Protein AF-0000000080482920 (afdb_homodimer)

InterPro domains:
  IPR002716 PIN domain [PF01850] (3-120)
  IPR029060 PIN-like domain superfamily [SSF88723] (2-126)

Structure (mmCIF, N/CA/C/O backbone):
data_AF-0000000080482920-model_v1
#
loop_
_entity.id
_entity.type
_entity.pdbx_description
1 polymer 'PilT protein domain protein'
#
loop_
_atom_site.group_PDB
_atom_site.id
_atom_site.type_symbol
_atom_site.label_atom_id
_atom_site.label_alt_id
_atom_site.label_comp_id
_atom_site.label_asym_id
_atom_site.label_entity_id
_atom_site.label_seq_id
_atom_site.pdbx_PDB_ins_code
_atom_site.Cartn_x
_atom_site.Cartn_y
_atom_site.Cartn_z
_atom_site.occupancy
_atom_site.B_iso_or_equiv
_atom_site.auth_seq_id
_atom_site.auth_comp_id
_atom_site.auth_asym_id
_atom_site.auth_atom_id
_atom_site.pdbx_PDB_model_num
ATOM 1 N N . MET A 1 1 ? 11.844 -17.266 2.039 1 94.38 1 MET A N 1
ATOM 2 C CA . MET A 1 1 ? 10.438 -16.891 2.178 1 94.38 1 MET A CA 1
ATOM 3 C C . MET A 1 1 ? 9.805 -16.641 0.814 1 94.38 1 MET A C 1
ATOM 5 O O . MET A 1 1 ? 10.25 -15.758 0.072 1 94.38 1 MET A O 1
ATOM 9 N N . ASN A 1 2 ? 8.844 -17.516 0.389 1 97.12 2 ASN A N 1
ATOM 10 C CA . ASN A 1 2 ? 8.133 -17.344 -0.874 1 97.12 2 ASN A CA 1
ATOM 11 C C . ASN A 1 2 ? 6.898 -16.469 -0.705 1 97.12 2 ASN A C 1
ATOM 13 O O . ASN A 1 2 ? 5.992 -16.797 0.062 1 97.12 2 ASN A O 1
ATOM 17 N N . CYS A 1 3 ? 6.879 -15.352 -1.431 1 98.44 3 CYS A N 1
ATOM 18 C CA . CYS A 1 3 ? 5.793 -14.383 -1.37 1 98.44 3 CYS A CA 1
ATOM 19 C C . CYS A 1 3 ? 5.004 -14.367 -2.674 1 98.44 3 CYS A C 1
ATOM 21 O O . CYS A 1 3 ? 5.555 -14.055 -3.732 1 98.44 3 CYS A O 1
ATOM 23 N N . LEU A 1 4 ? 3.732 -14.664 -2.539 1 98.69 4 LEU A N 1
ATOM 24 C CA . LEU A 1 4 ? 2.91 -14.766 -3.74 1 98.69 4 LEU A CA 1
ATOM 25 C C . LEU A 1 4 ? 2.432 -13.391 -4.191 1 98.69 4 LEU A C 1
ATOM 27 O O . LEU A 1 4 ? 1.9 -12.617 -3.387 1 98.69 4 LEU A O 1
ATOM 31 N N . ASP A 1 5 ? 2.617 -13.07 -5.469 1 98.75 5 ASP A N 1
ATOM 32 C CA . ASP A 1 5 ? 2.123 -11.859 -6.109 1 98.75 5 ASP A CA 1
ATOM 33 C C . ASP A 1 5 ? 0.645 -11.984 -6.469 1 98.75 5 ASP A C 1
ATOM 35 O O . ASP A 1 5 ? 0.062 -13.07 -6.34 1 98.75 5 ASP A O 1
ATOM 39 N N . THR A 1 6 ? 0.107 -10.891 -6.914 1 98.81 6 THR A N 1
ATOM 40 C CA . THR A 1 6 ? -1.321 -10.82 -7.203 1 98.81 6 THR A CA 1
ATOM 41 C C . THR A 1 6 ? -1.706 -11.844 -8.273 1 98.81 6 THR A C 1
ATOM 43 O O . THR A 1 6 ? -2.705 -12.547 -8.125 1 98.81 6 THR A O 1
ATOM 46 N N . ASN A 1 7 ? -0.912 -11.93 -9.328 1 98.5 7 ASN A N 1
ATOM 47 C CA . ASN A 1 7 ? -1.259 -12.875 -10.383 1 98.5 7 ASN A CA 1
ATOM 48 C C . ASN A 1 7 ? -1.22 -14.312 -9.891 1 98.5 7 ASN A C 1
ATOM 50 O O . ASN A 1 7 ? -2.057 -15.133 -10.281 1 98.5 7 ASN A O 1
ATOM 54 N N . ALA A 1 8 ? -0.293 -14.656 -9.078 1 98.62 8 ALA A N 1
ATOM 55 C CA . ALA A 1 8 ? -0.227 -15.992 -8.508 1 98.62 8 ALA A CA 1
ATOM 56 C C . ALA A 1 8 ? -1.434 -16.266 -7.609 1 98.62 8 ALA A C 1
ATOM 58 O O . ALA A 1 8 ? -1.997 -17.359 -7.637 1 98.62 8 ALA A O 1
ATOM 59 N N . LEU A 1 9 ? -1.823 -15.312 -6.84 1 98.81 9 LEU A N 1
ATOM 60 C CA . LEU A 1 9 ? -2.98 -15.445 -5.961 1 98.81 9 LEU A CA 1
ATOM 61 C C . LEU A 1 9 ? -4.254 -15.68 -6.77 1 98.81 9 LEU A C 1
ATOM 63 O O . LEU A 1 9 ? -5.066 -16.547 -6.426 1 98.81 9 LEU A O 1
ATOM 67 N N . ILE A 1 10 ? -4.438 -14.875 -7.766 1 98.69 10 ILE A N 1
ATOM 68 C CA . ILE A 1 10 ? -5.613 -14.992 -8.617 1 98.69 10 ILE A CA 1
ATOM 69 C C . ILE A 1 10 ? -5.621 -16.359 -9.297 1 98.69 10 ILE A C 1
ATOM 71 O O . ILE A 1 10 ? -6.648 -17.047 -9.32 1 98.69 10 ILE A O 1
ATOM 75 N N . ASP A 1 11 ? -4.434 -16.766 -9.859 1 98.62 11 ASP A N 1
ATOM 76 C CA . ASP A 1 11 ? -4.332 -18.078 -10.492 1 98.62 11 ASP A CA 1
ATOM 77 C C . ASP A 1 11 ? -4.703 -19.188 -9.508 1 98.62 11 ASP A C 1
ATOM 79 O O . ASP A 1 11 ? -5.375 -20.141 -9.883 1 98.62 11 ASP A O 1
ATOM 83 N N . TYR A 1 12 ? -4.273 -19.078 -8.25 1 98.44 12 TYR A N 1
ATOM 84 C CA . TYR A 1 12 ? -4.602 -20.062 -7.234 1 98.44 12 TYR A CA 1
ATOM 85 C C . TYR A 1 12 ? -6.105 -20.141 -7.012 1 98.44 12 TYR A C 1
ATOM 87 O O . TYR A 1 12 ? -6.68 -21.234 -6.996 1 98.44 12 TYR A O 1
ATOM 95 N N . LEU A 1 13 ? -6.758 -19 -6.848 1 98.19 13 LEU A N 1
ATOM 96 C CA . LEU A 1 13 ? -8.195 -18.953 -6.605 1 98.19 13 LEU A CA 1
ATOM 97 C C . LEU A 1 13 ? -8.969 -19.516 -7.789 1 98.19 13 LEU A C 1
ATOM 99 O O . LEU A 1 13 ? -10.047 -20.078 -7.617 1 98.19 13 LEU A O 1
ATOM 103 N N . GLU A 1 14 ? -8.375 -19.344 -8.969 1 97.81 14 GLU A N 1
ATOM 104 C CA . GLU A 1 14 ? -9.039 -19.797 -10.188 1 97.81 14 GLU A CA 1
ATOM 105 C C . GLU A 1 14 ? -8.703 -21.266 -10.484 1 97.81 14 GLU A C 1
ATOM 107 O O . GLU A 1 14 ? -9.195 -21.828 -11.461 1 97.81 14 GLU A O 1
ATOM 112 N N . GLY A 1 15 ? -7.859 -21.844 -9.773 1 97.62 15 GLY A N 1
ATOM 113 C CA . GLY A 1 15 ? -7.555 -23.266 -9.898 1 97.62 15 GLY A CA 1
ATOM 114 C C . GLY A 1 15 ? -6.625 -23.578 -11.062 1 97.62 15 GLY A C 1
ATOM 115 O O . GLY A 1 15 ? -6.742 -24.625 -11.695 1 97.62 15 GLY A O 1
ATOM 116 N N . GLU A 1 16 ? -5.734 -22.672 -11.297 1 97.94 16 GLU A N 1
ATOM 117 C CA . GLU A 1 16 ? -4.801 -22.875 -12.398 1 97.94 16 GLU A CA 1
ATOM 118 C C . GLU A 1 16 ? -3.734 -23.906 -12.039 1 97.94 16 GLU A C 1
ATOM 120 O O . GLU A 1 16 ? -3.223 -23.906 -10.922 1 97.94 16 GLU A O 1
ATOM 125 N N . GLN A 1 17 ? -3.268 -24.719 -12.969 1 97.31 17 GLN A N 1
ATOM 126 C CA . GLN A 1 17 ? -2.404 -25.875 -12.742 1 97.31 17 GLN A CA 1
ATOM 127 C C . GLN A 1 17 ? -0.979 -25.438 -12.414 1 97.31 17 GLN A C 1
ATOM 129 O O . GLN A 1 17 ? -0.33 -26.016 -11.539 1 97.31 17 GLN A O 1
ATOM 134 N N . ALA A 1 18 ? -0.46 -24.5 -13.07 1 96.88 18 ALA A N 1
ATOM 135 C CA . ALA A 1 18 ? 0.934 -24.094 -12.922 1 96.88 18 ALA A CA 1
ATOM 136 C C . ALA A 1 18 ? 1.23 -23.672 -11.484 1 96.88 18 ALA A C 1
ATOM 138 O O . ALA A 1 18 ? 2.266 -24.047 -10.922 1 96.88 18 ALA A O 1
ATOM 139 N N . ILE A 1 19 ? 0.358 -22.844 -10.875 1 97.38 19 ILE A N 1
ATOM 140 C CA . ILE A 1 19 ? 0.572 -22.391 -9.5 1 97.38 19 ILE A CA 1
ATOM 141 C C . ILE A 1 19 ? 0.356 -23.562 -8.539 1 97.38 19 ILE A C 1
ATOM 143 O O . ILE A 1 19 ? 1.037 -23.656 -7.52 1 97.38 19 ILE A O 1
ATOM 147 N N . ALA A 1 20 ? -0.596 -24.438 -8.805 1 95.81 20 ALA A N 1
ATOM 148 C CA . ALA A 1 20 ? -0.819 -25.609 -7.969 1 95.81 20 ALA A CA 1
ATOM 149 C C . ALA A 1 20 ? 0.431 -26.484 -7.91 1 95.81 20 ALA A C 1
ATOM 151 O O . ALA A 1 20 ? 0.83 -26.938 -6.832 1 95.81 20 ALA A O 1
ATOM 152 N N . GLU A 1 21 ? 1.001 -26.719 -9.055 1 95.38 21 GLU A N 1
ATOM 153 C CA . GLU A 1 21 ? 2.215 -27.531 -9.133 1 95.38 21 GLU A CA 1
ATOM 154 C C . GLU A 1 21 ? 3.365 -26.875 -8.375 1 95.38 21 GLU A C 1
ATOM 156 O O . GLU A 1 21 ? 4.109 -27.547 -7.66 1 95.38 21 GLU A O 1
ATOM 161 N N . PHE A 1 22 ? 3.502 -25.578 -8.57 1 95.75 22 PHE A N 1
ATOM 162 C CA . PHE A 1 22 ? 4.559 -24.844 -7.883 1 95.75 22 PHE A CA 1
ATOM 163 C C . PHE A 1 22 ? 4.422 -25 -6.371 1 95.75 22 PHE A C 1
ATOM 165 O O . PHE A 1 22 ? 5.41 -25.234 -5.676 1 95.75 22 PHE A O 1
ATOM 172 N N . LEU A 1 23 ? 3.209 -24.781 -5.852 1 95 23 LEU A N 1
ATOM 173 C CA . LEU A 1 23 ? 2.953 -24.812 -4.414 1 95 23 LEU A CA 1
ATOM 174 C C . LEU A 1 23 ? 3.176 -26.203 -3.842 1 95 23 LEU A C 1
ATOM 176 O O . LEU A 1 23 ? 3.523 -26.344 -2.666 1 95 23 LEU A O 1
ATOM 180 N N . GLU A 1 24 ? 3.018 -27.188 -4.641 1 91.81 24 GLU A N 1
ATOM 181 C CA . GLU A 1 24 ? 3.227 -28.578 -4.211 1 91.81 24 GLU A CA 1
ATOM 182 C C . GLU A 1 24 ? 4.711 -28.875 -4.043 1 91.81 24 GLU A C 1
ATOM 184 O O . GLU A 1 24 ? 5.094 -29.672 -3.18 1 91.81 24 GLU A O 1
ATOM 189 N N . GLU A 1 25 ? 5.484 -28.219 -4.805 1 86.75 25 GLU A N 1
ATOM 190 C CA . GLU A 1 25 ? 6.914 -28.5 -4.836 1 86.75 25 GLU A CA 1
ATOM 191 C C . GLU A 1 25 ? 7.656 -27.734 -3.75 1 86.75 25 GLU A C 1
ATOM 193 O O . GLU A 1 25 ? 8.781 -28.078 -3.383 1 86.75 25 GLU A O 1
ATOM 198 N N . SER A 1 26 ? 6.988 -26.812 -3.295 1 77.69 26 SER A N 1
ATOM 199 C CA . SER A 1 26 ? 7.664 -25.938 -2.34 1 77.69 26 SER A CA 1
ATOM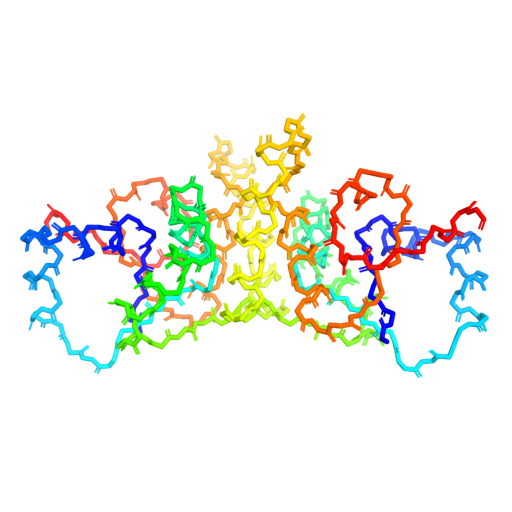 200 C C . SER A 1 26 ? 7.141 -26.156 -0.924 1 77.69 26 SER A C 1
ATOM 202 O O . SER A 1 26 ? 6.02 -26.641 -0.738 1 77.69 26 SER A O 1
ATOM 204 N N . GLN A 1 27 ? 7.957 -26.016 -0.06 1 77.44 27 GLN A N 1
ATOM 205 C CA . GLN A 1 27 ? 7.602 -26.219 1.34 1 77.44 27 GLN A CA 1
ATOM 206 C C . GLN A 1 27 ? 6.965 -24.969 1.935 1 77.44 27 GLN A C 1
ATOM 208 O O . GLN A 1 27 ? 7.348 -23.844 1.591 1 77.44 27 GLN A O 1
ATOM 213 N N . GLN A 1 28 ? 6.008 -25.016 2.826 1 78.94 28 GLN A N 1
ATOM 214 C CA . GLN A 1 28 ? 5.312 -23.984 3.582 1 78.94 28 GLN A CA 1
ATOM 215 C C . GLN A 1 28 ? 6.195 -23.438 4.695 1 78.94 28 GLN A C 1
ATOM 217 O O . GLN A 1 28 ? 7.191 -24.047 5.074 1 78.94 28 GLN A O 1
ATOM 222 N N . PRO A 1 29 ? 5.898 -22.25 5.15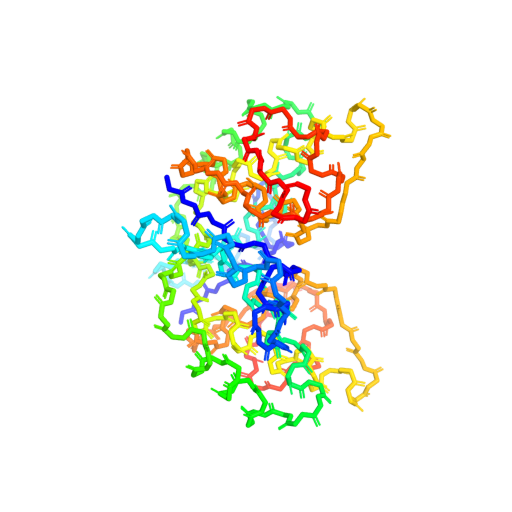2 1 92.88 29 PRO A N 1
ATOM 223 C CA . PRO A 1 29 ? 4.707 -21.469 4.836 1 92.88 29 PRO A CA 1
ATOM 224 C C . PRO A 1 29 ? 4.91 -20.562 3.625 1 92.88 29 PRO A C 1
ATOM 226 O O . PRO A 1 29 ? 6.047 -20.266 3.246 1 92.88 29 PRO A O 1
ATOM 229 N N . TYR A 1 30 ? 3.789 -20.172 2.947 1 96.56 30 TYR A N 1
ATOM 230 C CA . TYR A 1 30 ? 3.766 -19.141 1.913 1 96.56 30 TYR A CA 1
ATOM 231 C C . TYR A 1 30 ? 3.275 -17.812 2.477 1 96.56 30 TYR A C 1
ATOM 233 O O . TYR A 1 30 ? 2.512 -17.781 3.443 1 96.56 30 TYR A O 1
ATOM 241 N N . PHE A 1 31 ? 3.748 -16.797 1.861 1 98.38 31 PHE A N 1
ATOM 242 C CA . PHE A 1 31 ? 3.447 -15.445 2.309 1 98.38 31 PHE A CA 1
ATOM 243 C C . PHE A 1 31 ? 2.814 -14.633 1.186 1 98.38 31 PHE A C 1
ATOM 245 O O . PHE A 1 31 ? 2.928 -14.992 0.012 1 98.38 31 PHE A O 1
ATOM 252 N N . ALA A 1 32 ? 2.139 -13.633 1.562 1 98.81 32 ALA A N 1
ATOM 253 C CA . ALA A 1 32 ? 1.628 -12.656 0.602 1 98.81 32 ALA A CA 1
ATOM 254 C C . ALA A 1 32 ? 1.706 -11.242 1.164 1 98.81 32 ALA A C 1
ATOM 256 O O . ALA A 1 32 ? 1.197 -10.969 2.254 1 98.81 32 ALA A O 1
ATOM 257 N N . PRO A 1 33 ? 2.402 -10.336 0.405 1 98.94 33 PRO A N 1
ATOM 258 C CA . PRO A 1 33 ? 2.264 -8.938 0.804 1 98.94 33 PRO A CA 1
ATOM 259 C C . PRO A 1 33 ? 0.808 -8.484 0.881 1 98.94 33 PRO A C 1
ATOM 261 O O . PRO A 1 33 ? 0.007 -8.82 0.005 1 98.94 33 PRO A O 1
ATOM 264 N N . THR A 1 34 ? 0.454 -7.719 1.897 1 98.94 34 THR A N 1
ATOM 265 C CA . THR A 1 34 ? -0.93 -7.293 2.072 1 98.94 34 THR A CA 1
ATOM 266 C C . THR A 1 34 ? -1.379 -6.422 0.904 1 98.94 34 THR A C 1
ATOM 268 O O . THR A 1 34 ? -2.557 -6.426 0.537 1 98.94 34 THR A O 1
ATOM 271 N N . VAL A 1 35 ? -0.449 -5.73 0.267 1 98.94 35 VAL A N 1
ATOM 272 C CA . VAL A 1 35 ? -0.771 -4.934 -0.914 1 98.94 35 VAL A CA 1
ATOM 273 C C . VAL A 1 35 ? -1.219 -5.852 -2.049 1 98.94 35 VAL A C 1
ATOM 275 O O . VAL A 1 35 ? -2.131 -5.516 -2.805 1 98.94 35 VAL A O 1
ATOM 278 N N . ALA A 1 36 ? -0.562 -7 -2.23 1 98.94 36 ALA A N 1
ATOM 279 C CA . ALA A 1 36 ? -0.98 -7.969 -3.242 1 98.94 36 ALA A CA 1
ATOM 280 C C . ALA A 1 36 ? -2.365 -8.523 -2.926 1 98.94 36 ALA A C 1
ATOM 282 O O . ALA A 1 36 ? -3.189 -8.703 -3.826 1 98.94 36 ALA A O 1
ATOM 283 N N . LEU A 1 37 ? -2.613 -8.805 -1.667 1 98.94 37 LEU A N 1
ATOM 284 C CA . LEU A 1 37 ? -3.932 -9.266 -1.246 1 98.94 37 LEU A CA 1
ATOM 285 C C . LEU A 1 37 ? -4.992 -8.203 -1.511 1 98.94 37 LEU A C 1
ATOM 287 O O . LEU A 1 37 ? -6.094 -8.516 -1.967 1 98.94 37 LEU A O 1
ATOM 291 N N . HIS A 1 38 ? -4.645 -6.926 -1.258 1 98.94 38 HIS A N 1
ATOM 292 C CA . HIS A 1 38 ? -5.559 -5.816 -1.524 1 98.94 38 HIS A CA 1
ATOM 293 C C . HIS A 1 38 ? -6.039 -5.84 -2.971 1 98.94 38 HIS A C 1
ATOM 295 O O . HIS A 1 38 ? -7.238 -5.691 -3.232 1 98.94 38 HIS A O 1
ATOM 301 N N . LYS A 1 39 ? -5.105 -6.016 -3.842 1 98.88 39 LYS A N 1
ATOM 302 C CA . LYS A 1 39 ? -5.469 -6.031 -5.258 1 98.88 39 LYS A CA 1
ATOM 303 C C . LYS A 1 39 ? -6.488 -7.125 -5.551 1 98.88 39 LYS A C 1
ATOM 305 O O . LYS A 1 39 ? -7.422 -6.922 -6.328 1 98.88 39 LYS A O 1
ATOM 310 N N . VAL A 1 40 ? -6.355 -8.281 -4.965 1 98.81 40 VAL A N 1
ATOM 311 C CA . VAL A 1 40 ? -7.293 -9.383 -5.16 1 98.81 40 VAL A CA 1
ATOM 312 C C . VAL A 1 40 ? -8.625 -9.047 -4.492 1 98.81 40 VAL A C 1
ATOM 314 O O . VAL A 1 40 ? -9.695 -9.305 -5.059 1 98.81 40 VAL A O 1
ATOM 317 N N . PHE A 1 41 ? -8.57 -8.469 -3.266 1 98.88 41 PHE A N 1
ATOM 318 C CA . PHE A 1 41 ? -9.773 -8.062 -2.555 1 98.88 41 PHE A CA 1
ATOM 319 C C . PHE A 1 41 ? -10.586 -7.078 -3.387 1 98.88 41 PHE A C 1
ATOM 321 O O . PHE A 1 41 ? -11.82 -7.125 -3.391 1 98.88 41 PHE A O 1
ATOM 328 N N . VAL A 1 42 ? -9.93 -6.137 -4.066 1 98.75 42 VAL A N 1
ATOM 329 C CA . VAL A 1 42 ? -10.602 -5.145 -4.898 1 98.75 42 VAL A CA 1
ATOM 330 C C . VAL A 1 42 ? -11.453 -5.848 -5.953 1 98.75 42 VAL A C 1
ATOM 332 O O . VAL A 1 42 ? -12.602 -5.469 -6.188 1 98.75 42 VAL A O 1
ATOM 335 N N . GLY A 1 43 ? -10.844 -6.852 -6.613 1 97.94 43 GLY A N 1
ATOM 336 C CA . GLY A 1 43 ? -11.617 -7.621 -7.574 1 97.94 43 GLY A CA 1
ATOM 337 C C . GLY A 1 43 ? -12.875 -8.227 -6.98 1 97.94 43 GLY A C 1
ATOM 338 O O . GLY A 1 43 ? -13.953 -8.125 -7.566 1 97.94 43 GLY A O 1
ATOM 339 N N . GLY A 1 44 ? -12.766 -8.844 -5.832 1 97.81 44 GLY A N 1
ATOM 340 C CA . GLY A 1 44 ? -13.906 -9.422 -5.133 1 97.81 44 GLY A CA 1
ATOM 341 C C . GLY A 1 44 ? -14.938 -8.383 -4.723 1 97.81 44 GLY A C 1
ATOM 342 O O . GLY A 1 44 ? -16.141 -8.609 -4.875 1 97.81 44 GLY A O 1
ATOM 343 N N . ALA A 1 45 ? -14.469 -7.289 -4.246 1 98.5 45 ALA A N 1
ATOM 344 C CA . ALA A 1 45 ? -15.344 -6.227 -3.766 1 98.5 45 ALA A CA 1
ATOM 345 C C . ALA A 1 45 ? -16.156 -5.625 -4.91 1 98.5 45 ALA A C 1
ATOM 347 O O . ALA A 1 45 ? -17.344 -5.316 -4.75 1 98.5 45 ALA A O 1
ATOM 348 N N . ARG A 1 46 ? -15.5 -5.438 -6.008 1 97.44 46 ARG A N 1
ATOM 349 C CA . ARG A 1 46 ? -16.172 -4.832 -7.152 1 97.44 46 ARG A CA 1
ATOM 350 C C . ARG A 1 46 ? -17.25 -5.75 -7.707 1 97.44 46 ARG A C 1
ATOM 352 O O . ARG A 1 46 ? -18.266 -5.281 -8.234 1 97.44 46 ARG A O 1
ATOM 359 N N . LEU A 1 47 ? -17.078 -7.031 -7.539 1 95.31 47 LEU A N 1
ATOM 360 C CA . LEU A 1 47 ? -18.016 -8.008 -8.07 1 95.31 47 LEU A CA 1
ATOM 361 C C . LEU A 1 47 ? -19.141 -8.273 -7.082 1 95.31 47 LEU A C 1
ATOM 363 O O . LEU A 1 47 ? -20.312 -8.375 -7.469 1 95.31 47 LEU A O 1
ATOM 367 N N . ARG A 1 48 ? -18.812 -8.438 -5.723 1 97.25 48 ARG A N 1
ATOM 368 C CA . ARG A 1 48 ? -19.797 -8.938 -4.766 1 97.25 48 ARG A CA 1
ATOM 369 C C . ARG A 1 48 ? -19.766 -8.117 -3.479 1 97.25 48 ARG A C 1
ATOM 371 O O . ARG A 1 48 ? -20.234 -8.57 -2.436 1 97.25 48 ARG A O 1
ATOM 378 N N . GLY A 1 49 ? -19.156 -6.961 -3.504 1 95.44 49 GLY A N 1
ATOM 379 C CA . GLY A 1 49 ? -19.109 -6.137 -2.307 1 95.44 49 GLY A CA 1
ATOM 380 C C . GLY A 1 49 ? -18.375 -6.789 -1.158 1 95.44 49 GLY A C 1
ATOM 381 O O . GLY A 1 49 ? -17.328 -7.426 -1.365 1 95.44 49 GLY A O 1
ATOM 382 N N . SER A 1 50 ? -18.828 -6.57 0.051 1 96.56 50 SER A N 1
ATOM 383 C CA . SER A 1 50 ? -18.172 -7.074 1.253 1 96.56 50 SER A CA 1
ATOM 384 C C . SER A 1 50 ? -18.078 -8.602 1.23 1 96.56 50 SER A C 1
ATOM 386 O O . SER A 1 50 ? -17.109 -9.172 1.732 1 96.56 50 SER A O 1
ATOM 388 N N . ASP A 1 51 ? -19.062 -9.219 0.637 1 97.75 51 ASP A N 1
ATOM 389 C CA . ASP A 1 51 ? -19.062 -10.68 0.546 1 97.75 51 ASP A CA 1
ATOM 390 C C . ASP A 1 51 ? -17.906 -11.164 -0.334 1 97.75 51 ASP A C 1
ATOM 392 O O . ASP A 1 51 ? -17.328 -12.227 -0.082 1 97.75 51 ASP A O 1
ATOM 396 N N . GLY A 1 52 ? -17.656 -10.367 -1.36 1 98.38 52 GLY A N 1
ATOM 397 C CA . GLY A 1 52 ? -16.531 -10.703 -2.232 1 98.38 52 GLY A CA 1
ATOM 398 C C . GLY A 1 52 ? -15.195 -10.625 -1.535 1 98.38 52 GLY A C 1
ATOM 399 O O . GLY A 1 52 ? -14.328 -11.477 -1.754 1 98.38 52 GLY A O 1
ATOM 400 N N . VAL A 1 53 ? -15.055 -9.633 -0.698 1 98.69 53 VAL A N 1
ATOM 401 C CA . VAL A 1 53 ? -13.828 -9.477 0.078 1 98.69 53 VAL A CA 1
ATOM 402 C C . VAL A 1 53 ? -13.672 -10.656 1.034 1 98.69 53 VAL A C 1
ATOM 404 O O . VAL A 1 53 ? -12.609 -11.273 1.097 1 98.69 53 VAL A O 1
ATOM 407 N N . GLU A 1 54 ? -14.711 -10.977 1.75 1 98.06 54 GLU A N 1
ATOM 408 C CA . GLU A 1 54 ? -14.656 -12.023 2.766 1 98.06 54 GLU A CA 1
ATOM 409 C C . GLU A 1 54 ? -14.422 -13.391 2.135 1 98.06 54 GLU A C 1
ATOM 411 O O . GLU A 1 54 ? -13.656 -14.203 2.664 1 98.06 54 GLU A O 1
ATOM 416 N N . SER A 1 55 ? -15.078 -13.664 1.054 1 98.19 55 SER A N 1
ATOM 417 C CA . SER A 1 55 ? -14.875 -14.93 0.355 1 98.19 55 SER A CA 1
ATOM 418 C C . SER A 1 55 ? -13.438 -15.07 -0.132 1 98.19 55 SER A C 1
ATOM 420 O O . SER A 1 55 ? -12.852 -16.156 -0.053 1 98.19 55 SER A O 1
ATOM 422 N N . THR A 1 56 ? -12.945 -13.992 -0.717 1 98.5 56 THR A N 1
ATOM 423 C CA . THR A 1 56 ? -11.562 -13.984 -1.173 1 98.5 56 THR A CA 1
ATOM 424 C C . THR A 1 56 ? -10.609 -14.211 -0.004 1 98.5 56 THR A C 1
ATOM 426 O O . THR A 1 56 ? -9.672 -15.008 -0.105 1 98.5 56 THR A O 1
ATOM 429 N N . ARG A 1 57 ? -10.82 -13.555 1.085 1 98.44 57 ARG A N 1
ATOM 430 C CA . ARG A 1 57 ? -10.008 -13.68 2.289 1 98.44 57 ARG A CA 1
ATOM 431 C C . ARG A 1 57 ? -10.016 -15.117 2.807 1 98.44 57 ARG A C 1
ATOM 433 O O . ARG A 1 57 ? -8.969 -15.664 3.148 1 98.44 57 ARG A O 1
ATOM 440 N N . ASP A 1 58 ? -11.156 -15.695 2.826 1 98.25 58 ASP A N 1
ATOM 441 C CA . ASP A 1 58 ? -11.297 -17.078 3.275 1 98.25 58 ASP A CA 1
ATOM 442 C C . ASP A 1 58 ? -10.539 -18.031 2.357 1 98.25 58 ASP A C 1
ATOM 444 O O . ASP A 1 58 ? -9.914 -18.984 2.826 1 98.25 58 ASP A O 1
ATOM 448 N N . GLY A 1 59 ? -10.594 -17.797 1.076 1 98.12 59 GLY A N 1
ATOM 449 C CA . GLY A 1 59 ? -9.914 -18.625 0.096 1 98.12 59 GLY A CA 1
ATOM 450 C C . GLY A 1 59 ? -8.406 -18.547 0.177 1 98.12 59 GLY A C 1
ATOM 451 O O . GLY A 1 59 ? -7.703 -19.438 -0.314 1 98.12 59 GLY A O 1
ATOM 452 N N . LEU A 1 60 ? -7.914 -17.5 0.856 1 98.31 60 LEU A N 1
ATOM 453 C CA . LEU A 1 60 ? -6.477 -17.266 0.917 1 98.31 60 LEU A CA 1
ATOM 454 C C . LEU A 1 60 ? -5.977 -17.328 2.357 1 98.31 60 LEU A C 1
ATOM 456 O O . LEU A 1 60 ? -4.871 -16.875 2.654 1 98.31 60 LEU A O 1
ATOM 460 N N . ASP A 1 61 ? -6.766 -17.844 3.283 1 97 61 ASP A N 1
ATOM 461 C CA . ASP A 1 61 ? -6.48 -17.797 4.715 1 97 61 ASP A CA 1
ATOM 462 C C . ASP A 1 61 ? -5.352 -18.75 5.086 1 97 61 ASP A C 1
ATOM 464 O O . ASP A 1 61 ? -4.871 -18.734 6.219 1 97 61 ASP A O 1
ATOM 468 N N . TRP A 1 62 ? -4.82 -19.5 4.141 1 96.25 62 TRP A N 1
ATOM 469 C CA . TRP A 1 62 ? -3.688 -20.391 4.367 1 96.25 62 TRP A CA 1
ATOM 470 C C . TRP A 1 62 ? -2.369 -19.641 4.258 1 96.25 62 TRP A C 1
ATOM 472 O O . TRP A 1 62 ? -1.316 -20.156 4.641 1 96.25 62 TRP A O 1
ATOM 482 N N . LEU A 1 63 ? -2.379 -18.469 3.77 1 97.81 63 LEU A N 1
ATOM 483 C CA . LEU A 1 63 ? -1.2 -17.625 3.604 1 97.81 63 LEU A CA 1
ATOM 484 C C . LEU A 1 63 ? -0.931 -16.812 4.867 1 97.81 63 LEU A C 1
ATOM 486 O O . LEU A 1 63 ? -1.864 -16.438 5.586 1 97.81 63 LEU A O 1
ATOM 490 N N . GLU A 1 64 ? 0.256 -16.578 5.098 1 98 64 GLU A N 1
ATOM 491 C CA . GLU A 1 64 ? 0.64 -15.547 6.055 1 98 64 GLU A CA 1
ATOM 492 C C . GLU A 1 64 ? 0.771 -14.18 5.379 1 98 64 GLU A C 1
ATOM 494 O O . GLU A 1 64 ? 1.471 -14.047 4.375 1 98 64 GLU A O 1
ATOM 499 N N . SER A 1 65 ? 0.15 -13.211 5.887 1 98.62 65 SER A N 1
ATOM 500 C CA . SER A 1 65 ? 0.212 -11.891 5.273 1 98.62 65 SER A CA 1
ATOM 501 C C . SER A 1 65 ? 1.44 -11.117 5.746 1 98.62 65 SER A C 1
ATOM 503 O O . SER A 1 65 ? 1.824 -11.211 6.914 1 98.62 65 SER A O 1
ATOM 505 N N . LEU A 1 66 ? 2.076 -10.383 4.922 1 98.75 66 LEU A N 1
ATOM 506 C CA . LEU A 1 66 ? 3.166 -9.469 5.23 1 98.75 66 LEU A CA 1
ATOM 507 C C . LEU A 1 66 ? 2.701 -8.016 5.133 1 98.75 66 LEU A C 1
ATOM 509 O O . LEU A 1 66 ? 2.498 -7.496 4.031 1 98.75 66 LEU A O 1
ATOM 513 N N . PRO A 1 67 ? 2.6 -7.375 6.285 1 98.94 67 PRO A N 1
ATOM 514 C CA . PRO A 1 67 ? 2.117 -5.992 6.242 1 98.94 67 PRO A CA 1
ATOM 515 C C . PRO A 1 67 ? 3.123 -5.035 5.605 1 98.94 67 PRO A C 1
ATOM 517 O O . PRO A 1 67 ? 4.316 -5.344 5.535 1 98.94 67 PRO A O 1
ATOM 520 N N . LEU A 1 68 ? 2.627 -3.957 5.039 1 98.94 68 LEU A N 1
ATOM 521 C CA . LEU A 1 68 ? 3.52 -2.857 4.688 1 98.94 68 LEU A CA 1
ATOM 522 C C . LEU A 1 68 ? 3.93 -2.07 5.93 1 98.94 68 LEU A C 1
ATOM 524 O O . LEU A 1 68 ? 3.176 -1.219 6.406 1 98.94 68 LEU A O 1
ATOM 528 N N . THR A 1 69 ? 5.086 -2.293 6.43 1 98.81 69 THR A N 1
ATOM 529 C CA . THR A 1 69 ? 5.664 -1.57 7.559 1 98.81 69 THR A CA 1
ATOM 530 C C . THR A 1 69 ? 6.422 -0.337 7.078 1 98.81 69 THR A C 1
ATOM 532 O O . THR A 1 69 ? 6.559 -0.114 5.875 1 98.81 69 THR A O 1
ATOM 535 N N . ILE A 1 70 ? 6.84 0.432 8.023 1 98.81 70 ILE A N 1
ATOM 536 C CA . ILE A 1 70 ? 7.578 1.634 7.656 1 98.81 70 ILE A CA 1
ATOM 537 C C . ILE A 1 70 ? 8.867 1.245 6.93 1 98.81 70 ILE A C 1
ATOM 539 O O . ILE A 1 70 ? 9.312 1.952 6.023 1 98.81 70 ILE A O 1
ATOM 543 N N . ASP A 1 71 ? 9.516 0.126 7.305 1 98.75 71 ASP A N 1
ATOM 544 C CA . ASP A 1 71 ? 10.719 -0.337 6.621 1 98.75 71 ASP A CA 1
ATOM 545 C C . ASP A 1 71 ? 10.406 -0.773 5.191 1 98.75 71 ASP A C 1
ATOM 547 O O . ASP A 1 71 ? 11.164 -0.47 4.266 1 98.75 71 ASP A O 1
ATOM 551 N N . GLY A 1 72 ? 9.266 -1.507 5.02 1 98.81 72 GLY A N 1
ATOM 552 C CA . GLY A 1 72 ? 8.836 -1.849 3.674 1 98.81 72 GLY A CA 1
ATOM 553 C C . GLY A 1 72 ? 8.523 -0.634 2.822 1 98.81 72 GLY A C 1
ATOM 554 O O . GLY A 1 72 ? 8.836 -0.605 1.63 1 98.81 72 GLY A O 1
ATOM 555 N N . ALA A 1 73 ? 7.898 0.334 3.451 1 98.88 73 ALA A N 1
ATOM 556 C CA . ALA A 1 73 ? 7.57 1.582 2.768 1 98.88 73 ALA A CA 1
ATOM 557 C C . ALA A 1 73 ? 8.836 2.309 2.314 1 98.88 73 ALA A C 1
ATOM 559 O O . ALA A 1 73 ? 8.883 2.85 1.207 1 98.88 73 ALA A O 1
ATOM 560 N N . ALA A 1 74 ? 9.828 2.318 3.156 1 98.88 74 ALA A N 1
ATOM 561 C CA . ALA A 1 74 ? 11.109 2.938 2.822 1 98.88 74 ALA A CA 1
ATOM 562 C C . ALA A 1 74 ? 11.789 2.203 1.671 1 98.88 74 ALA A C 1
ATOM 564 O O . ALA A 1 74 ? 12.289 2.832 0.735 1 98.88 74 ALA A O 1
ATOM 565 N N . GLU A 1 75 ? 11.812 0.919 1.774 1 98.75 75 GLU A N 1
ATOM 566 C CA . GLU A 1 75 ? 12.414 0.121 0.713 1 98.75 75 GLU A CA 1
ATOM 567 C C . GLU A 1 75 ? 11.703 0.34 -0.618 1 98.75 75 GLU A C 1
ATOM 569 O O . GLU A 1 75 ? 12.352 0.448 -1.663 1 98.75 75 GLU A O 1
ATOM 574 N N . ALA A 1 76 ? 10.414 0.373 -0.582 1 98.94 76 ALA A N 1
ATOM 575 C CA . ALA A 1 76 ? 9.625 0.607 -1.792 1 98.94 76 ALA A CA 1
ATOM 576 C C . ALA A 1 76 ? 9.961 1.963 -2.408 1 98.94 76 ALA A C 1
ATOM 578 O O . ALA A 1 76 ? 9.977 2.109 -3.633 1 98.94 76 ALA A O 1
ATOM 579 N N . ALA A 1 77 ? 10.141 2.961 -1.568 1 98.94 77 ALA A N 1
ATOM 580 C CA . ALA A 1 77 ? 10.5 4.285 -2.07 1 98.94 77 ALA A CA 1
ATOM 581 C C . ALA A 1 77 ? 11.836 4.254 -2.801 1 98.94 77 ALA A C 1
ATOM 583 O O . ALA A 1 77 ? 11.992 4.883 -3.85 1 98.94 77 ALA A O 1
ATOM 584 N N . LYS A 1 78 ? 12.812 3.553 -2.266 1 98.69 78 LYS A N 1
ATOM 585 C CA . LYS A 1 78 ? 14.102 3.389 -2.932 1 98.69 78 LYS A CA 1
ATOM 586 C C . LYS A 1 78 ? 13.938 2.693 -4.281 1 98.69 78 LYS A C 1
ATOM 588 O O . LYS A 1 78 ? 14.523 3.115 -5.277 1 98.69 78 LYS A O 1
ATOM 593 N N . ILE A 1 79 ? 13.141 1.666 -4.301 1 98.75 79 ILE A N 1
ATOM 594 C CA . ILE A 1 79 ? 12.875 0.929 -5.527 1 98.75 79 ILE A CA 1
ATOM 595 C C . ILE A 1 79 ? 12.25 1.863 -6.566 1 98.75 79 ILE A C 1
ATOM 597 O O . ILE A 1 79 ? 12.641 1.851 -7.734 1 98.75 79 ILE A O 1
ATOM 601 N N . ASP A 1 80 ? 11.234 2.678 -6.164 1 98.69 80 ASP A N 1
ATOM 602 C CA . ASP A 1 80 ? 10.594 3.631 -7.062 1 98.69 80 ASP A CA 1
ATOM 603 C C . ASP A 1 80 ? 11.625 4.551 -7.711 1 98.69 80 ASP A C 1
ATOM 605 O O . ASP A 1 80 ? 11.617 4.734 -8.93 1 98.69 80 ASP A O 1
ATOM 609 N N . ALA A 1 81 ? 12.5 5.094 -6.91 1 98.38 81 ALA A N 1
ATOM 610 C CA . ALA A 1 81 ? 13.508 6.023 -7.402 1 98.38 81 ALA A CA 1
ATOM 611 C C . ALA A 1 81 ? 14.453 5.34 -8.383 1 98.38 81 ALA A C 1
ATOM 613 O O . ALA A 1 81 ? 14.789 5.902 -9.43 1 98.38 81 ALA A O 1
ATOM 614 N N . GLU A 1 82 ? 14.875 4.137 -8.031 1 97.69 82 GLU A N 1
ATOM 615 C CA . GLU A 1 82 ? 15.766 3.367 -8.891 1 97.69 82 GLU A CA 1
ATOM 616 C C . GLU A 1 82 ? 15.117 3.096 -10.25 1 97.69 82 GLU A C 1
ATOM 618 O O . GLU A 1 82 ? 15.75 3.285 -11.289 1 97.69 82 GLU A O 1
ATOM 623 N N . LEU A 1 83 ? 13.891 2.648 -10.266 1 98.12 83 LEU A N 1
ATOM 624 C CA . LEU A 1 83 ? 13.172 2.312 -11.492 1 98.12 83 LEU A CA 1
ATOM 625 C C . LEU A 1 83 ? 12.969 3.551 -12.359 1 98.12 83 LEU A C 1
ATOM 627 O O . LEU A 1 83 ? 13.117 3.488 -13.578 1 98.12 83 LEU A O 1
ATOM 631 N N . HIS A 1 84 ? 12.617 4.66 -11.758 1 97.44 84 HIS A N 1
ATOM 632 C CA . HIS A 1 84 ? 12.422 5.902 -12.492 1 97.44 84 HIS A CA 1
ATOM 633 C C . HIS A 1 84 ? 13.727 6.395 -13.102 1 97.44 84 HIS A C 1
ATOM 635 O O . HIS A 1 84 ? 13.766 6.824 -14.258 1 97.44 84 HIS A O 1
ATOM 641 N N . ALA A 1 85 ? 14.805 6.324 -12.344 1 96.38 85 ALA A N 1
ATOM 642 C CA . ALA A 1 85 ? 16.125 6.738 -12.836 1 96.38 85 ALA A CA 1
ATOM 643 C C . ALA A 1 85 ? 16.547 5.898 -14.031 1 96.38 85 ALA A C 1
ATOM 645 O O . ALA A 1 85 ? 17.219 6.398 -14.938 1 96.38 85 ALA A O 1
ATOM 646 N N . ASN A 1 86 ? 16.125 4.684 -14.023 1 96.44 86 ASN A N 1
ATOM 647 C CA . ASN A 1 86 ? 16.516 3.752 -15.078 1 96.44 86 ASN A CA 1
ATOM 648 C C . ASN A 1 86 ? 15.523 3.781 -16.25 1 96.44 86 ASN A C 1
ATOM 650 O O . ASN A 1 86 ? 15.695 3.059 -17.234 1 96.44 86 ASN A O 1
ATOM 654 N N . GLY A 1 87 ? 14.438 4.566 -16.156 1 97.31 87 GLY A N 1
ATOM 655 C CA . GLY A 1 87 ? 13.453 4.68 -17.219 1 97.31 87 GLY A CA 1
ATOM 656 C C . GLY A 1 87 ? 12.555 3.461 -17.328 1 97.31 87 GLY A C 1
ATOM 657 O O . GLY A 1 87 ? 12.039 3.168 -18.422 1 97.31 87 GLY A O 1
ATOM 658 N N . THR A 1 88 ? 12.383 2.633 -16.266 1 97.19 88 THR A N 1
ATOM 659 C CA . THR A 1 88 ? 11.578 1.417 -16.297 1 97.19 88 THR A CA 1
ATOM 660 C C . THR A 1 88 ? 10.578 1.415 -15.141 1 97.19 88 THR A C 1
ATOM 662 O O . THR A 1 88 ? 10.477 0.437 -14.398 1 97.19 88 THR A O 1
ATOM 665 N N . PRO A 1 89 ? 9.891 2.52 -14.883 1 97.5 89 PRO A N 1
ATOM 666 C CA . PRO A 1 89 ? 8.922 2.539 -13.789 1 97.5 89 PRO A CA 1
ATOM 667 C C . PRO A 1 89 ? 7.867 1.438 -13.914 1 97.5 89 PRO A C 1
ATOM 669 O O . PRO A 1 89 ? 7.508 1.046 -15.023 1 97.5 89 PRO A O 1
ATOM 672 N N . ILE A 1 90 ? 7.355 0.956 -12.789 1 97.5 90 ILE A N 1
ATOM 673 C CA . ILE A 1 90 ? 6.238 0.021 -12.734 1 97.5 90 ILE A CA 1
ATOM 674 C C . ILE A 1 90 ? 5.098 0.623 -11.914 1 97.5 90 ILE A C 1
ATOM 676 O O . ILE A 1 90 ? 5.203 1.752 -11.438 1 97.5 90 ILE A O 1
ATOM 680 N N . GLY A 1 91 ? 4 -0.019 -11.734 1 97.19 91 GLY A N 1
ATOM 681 C CA . GLY A 1 91 ? 2.855 0.511 -11.016 1 97.19 91 GLY A CA 1
ATOM 682 C C . GLY A 1 91 ? 3.143 0.756 -9.547 1 97.19 91 GLY A C 1
ATOM 683 O O . GLY A 1 91 ? 3.943 0.045 -8.938 1 97.19 91 GLY A O 1
ATOM 684 N N . ALA A 1 92 ? 2.508 1.73 -8.961 1 98.31 92 ALA A N 1
ATOM 685 C CA . ALA A 1 92 ? 2.748 2.131 -7.578 1 98.31 92 ALA A CA 1
ATOM 686 C C . ALA A 1 92 ? 2.484 0.974 -6.617 1 98.31 92 ALA A C 1
ATOM 688 O O . ALA A 1 92 ? 3.236 0.765 -5.664 1 98.31 92 ALA A O 1
ATOM 689 N N . LEU A 1 93 ? 1.386 0.254 -6.871 1 98.81 93 LEU A N 1
ATOM 690 C CA . LEU A 1 93 ? 1.091 -0.869 -5.988 1 98.81 93 LEU A CA 1
ATOM 691 C C . LEU A 1 93 ? 2.113 -1.985 -6.168 1 98.81 93 LEU A C 1
ATOM 693 O O . LEU A 1 93 ? 2.51 -2.635 -5.199 1 98.81 93 LEU A O 1
ATOM 697 N N . ASP A 1 94 ? 2.547 -2.205 -7.391 1 98.81 94 ASP A N 1
ATOM 698 C CA . ASP A 1 94 ? 3.594 -3.189 -7.648 1 98.81 94 ASP A CA 1
ATOM 699 C C . ASP A 1 94 ? 4.898 -2.793 -6.965 1 98.81 94 ASP A C 1
ATOM 701 O O . ASP A 1 94 ? 5.633 -3.654 -6.473 1 98.81 94 ASP A O 1
ATOM 705 N N . THR A 1 95 ? 5.191 -1.521 -6.977 1 98.81 95 THR A N 1
ATOM 706 C CA . THR A 1 95 ? 6.375 -1.021 -6.285 1 98.81 95 THR A CA 1
ATOM 707 C C . THR A 1 95 ? 6.293 -1.317 -4.789 1 98.81 95 THR A C 1
ATOM 709 O O . THR A 1 95 ? 7.285 -1.707 -4.172 1 98.81 95 THR A O 1
ATOM 712 N N . LEU A 1 96 ? 5.145 -1.127 -4.219 1 98.94 96 LEU A N 1
ATOM 713 C CA . LEU A 1 96 ? 4.953 -1.447 -2.807 1 98.94 96 LEU A CA 1
ATOM 714 C C . LEU A 1 96 ? 5.141 -2.941 -2.561 1 98.94 96 LEU A C 1
ATOM 716 O O . LEU A 1 96 ? 5.75 -3.338 -1.563 1 98.94 96 LEU A O 1
ATOM 720 N N . ILE A 1 97 ? 4.594 -3.787 -3.436 1 98.94 97 ILE A N 1
ATOM 721 C CA . ILE A 1 97 ? 4.766 -5.23 -3.316 1 98.94 97 ILE A CA 1
ATOM 722 C C . ILE A 1 97 ? 6.254 -5.578 -3.334 1 98.94 97 ILE A C 1
ATOM 724 O O . ILE A 1 97 ? 6.734 -6.312 -2.469 1 98.94 97 ILE A O 1
ATOM 728 N N . ALA A 1 98 ? 6.969 -5.016 -4.297 1 98.94 98 ALA A N 1
ATOM 729 C CA . ALA A 1 98 ? 8.406 -5.254 -4.41 1 98.94 98 ALA A CA 1
ATOM 730 C C . ALA A 1 98 ? 9.133 -4.82 -3.143 1 98.94 98 ALA A C 1
ATOM 732 O O . ALA A 1 98 ? 10.031 -5.52 -2.664 1 98.94 98 ALA A O 1
ATOM 733 N N . GLY A 1 99 ? 8.789 -3.656 -2.613 1 98.88 99 GLY A N 1
ATOM 734 C CA . GLY A 1 99 ? 9.43 -3.145 -1.409 1 98.88 99 GLY A CA 1
ATOM 735 C C . GLY A 1 99 ? 9.234 -4.047 -0.205 1 98.88 99 GLY A C 1
ATOM 736 O O . GLY A 1 99 ? 10.18 -4.293 0.547 1 98.88 99 GLY A O 1
ATOM 737 N N . VAL A 1 100 ? 8.023 -4.555 0.007 1 98.94 100 VAL A N 1
ATOM 738 C CA . VAL A 1 100 ? 7.711 -5.445 1.121 1 98.94 100 VAL A CA 1
ATOM 739 C C . VAL A 1 100 ? 8.547 -6.719 1.012 1 98.94 100 VAL A C 1
ATOM 741 O O . VAL A 1 100 ? 9.133 -7.172 1.998 1 98.94 100 VAL A O 1
ATOM 744 N N . VAL A 1 101 ? 8.625 -7.277 -0.173 1 98.88 101 VAL A N 1
ATOM 745 C CA . VAL A 1 101 ? 9.297 -8.555 -0.369 1 98.88 101 VAL A CA 1
ATOM 746 C C . VAL A 1 101 ? 10.812 -8.367 -0.241 1 98.88 101 VAL A C 1
ATOM 748 O O . VAL A 1 101 ? 11.492 -9.164 0.405 1 98.88 101 VAL A O 1
ATOM 751 N N . ARG A 1 102 ? 11.312 -7.324 -0.848 1 98.75 102 ARG A N 1
ATOM 752 C CA . ARG A 1 102 ? 12.75 -7.062 -0.754 1 98.75 102 ARG A CA 1
ATOM 753 C C . ARG A 1 102 ? 13.164 -6.801 0.69 1 98.75 102 ARG A C 1
ATOM 755 O O . ARG A 1 102 ? 14.188 -7.312 1.148 1 98.75 102 ARG A O 1
ATOM 762 N N . GLU A 1 103 ? 12.422 -5.988 1.403 1 98.56 103 GLU A N 1
ATOM 763 C CA . GLU A 1 103 ? 12.703 -5.695 2.805 1 98.56 103 GLU A CA 1
ATOM 764 C C . GLU A 1 103 ? 12.734 -6.973 3.643 1 98.56 103 GLU A C 1
ATOM 766 O O . GLU A 1 103 ? 13.555 -7.105 4.551 1 98.56 103 GLU A O 1
ATOM 771 N N . ALA A 1 104 ? 11.891 -7.922 3.309 1 98.25 104 ALA A N 1
ATOM 772 C CA . ALA A 1 104 ? 11.766 -9.172 4.062 1 98.25 104 ALA A CA 1
ATOM 773 C C . ALA A 1 104 ? 12.859 -10.156 3.662 1 98.25 104 ALA A C 1
ATOM 775 O O . ALA A 1 104 ? 13.016 -11.203 4.297 1 98.25 104 ALA A O 1
ATOM 776 N N . GLY A 1 105 ? 13.57 -9.828 2.635 1 98.12 105 GLY A N 1
ATOM 777 C CA . GLY A 1 105 ? 14.547 -10.766 2.105 1 98.12 105 GLY A CA 1
ATOM 778 C C . GLY A 1 105 ? 13.914 -11.992 1.478 1 98.12 105 GLY A C 1
ATOM 779 O O . GLY A 1 105 ? 14.484 -13.086 1.533 1 98.12 105 GLY A O 1
ATOM 780 N N . GLY A 1 106 ? 12.742 -11.82 0.897 1 97.81 106 GLY A N 1
ATOM 781 C CA . GLY A 1 106 ? 11.992 -12.953 0.364 1 97.81 106 GLY A CA 1
ATOM 782 C C . GLY A 1 106 ? 12.125 -13.102 -1.14 1 97.81 106 GLY A C 1
ATOM 783 O O . GLY A 1 106 ? 12.859 -12.344 -1.78 1 97.81 106 GLY A O 1
ATOM 784 N N . THR A 1 107 ? 11.461 -14.055 -1.648 1 97.69 107 THR A N 1
ATOM 785 C CA . THR A 1 107 ? 11.328 -14.328 -3.076 1 97.69 107 THR A CA 1
ATOM 786 C C . THR A 1 107 ? 9.914 -14.008 -3.557 1 97.69 107 THR A C 1
ATOM 788 O O . THR A 1 107 ? 8.938 -14.469 -2.967 1 97.69 107 THR A O 1
ATOM 791 N N . LEU A 1 108 ? 9.852 -13.219 -4.586 1 98.75 108 LEU A N 1
ATOM 792 C CA . LEU A 1 108 ? 8.547 -12.914 -5.152 1 98.75 108 LEU A CA 1
ATOM 793 C C . LEU A 1 108 ? 8.156 -13.938 -6.211 1 98.75 108 LEU A C 1
ATOM 795 O O . LEU A 1 108 ? 8.867 -14.109 -7.207 1 98.75 108 LEU A O 1
ATOM 799 N N . VAL A 1 109 ? 7.121 -14.648 -5.941 1 98.25 109 VAL A N 1
ATOM 800 C CA . VAL A 1 109 ? 6.559 -15.594 -6.895 1 98.25 109 VAL A CA 1
ATOM 801 C C . VAL A 1 109 ? 5.555 -14.883 -7.797 1 98.25 109 VAL A C 1
ATOM 803 O O . VAL A 1 109 ? 4.461 -14.516 -7.355 1 98.25 109 VAL A O 1
ATOM 806 N N . THR A 1 110 ? 5.93 -14.695 -9.008 1 98.69 110 THR A N 1
ATOM 807 C CA . THR A 1 110 ? 5.152 -13.852 -9.914 1 98.69 110 THR A CA 1
ATOM 808 C C . THR A 1 110 ? 5.359 -14.289 -11.359 1 98.69 110 THR A C 1
ATOM 810 O O . THR A 1 110 ? 6.402 -14.844 -11.703 1 98.69 110 THR A O 1
ATOM 813 N N . ALA A 1 111 ? 4.32 -14.062 -12.188 1 97.88 111 ALA A N 1
ATOM 814 C CA . ALA A 1 111 ? 4.434 -14.297 -13.625 1 97.88 111 ALA A CA 1
ATOM 815 C C . ALA A 1 111 ? 4.68 -12.992 -14.375 1 97.88 111 ALA A C 1
ATOM 817 O O . ALA A 1 111 ? 4.727 -12.977 -15.609 1 97.88 111 ALA A O 1
ATOM 818 N N . ASP A 1 112 ? 4.719 -11.875 -13.68 1 96.94 112 ASP A N 1
ATOM 819 C CA . ASP A 1 112 ? 4.93 -10.562 -14.281 1 96.94 112 ASP A CA 1
ATOM 820 C C . ASP A 1 112 ? 6.418 -10.266 -14.453 1 96.94 112 ASP A C 1
ATOM 822 O O . ASP A 1 112 ? 7.129 -10.055 -13.469 1 96.94 112 ASP A O 1
ATOM 826 N N . SER A 1 113 ? 6.922 -10.055 -15.625 1 95.88 113 SER A N 1
ATOM 827 C CA . SER A 1 113 ? 8.344 -9.898 -15.922 1 95.88 113 SER A CA 1
ATOM 828 C C . SER A 1 113 ? 8.82 -8.477 -15.609 1 95.88 113 SER A C 1
ATOM 830 O O . SER A 1 113 ? 10.023 -8.219 -15.578 1 95.88 113 SER A O 1
ATOM 832 N N . HIS A 1 114 ? 7.93 -7.613 -15.352 1 94.94 114 HIS A N 1
ATOM 833 C CA . HIS A 1 114 ? 8.367 -6.246 -15.086 1 94.94 114 HIS A CA 1
ATOM 834 C C . HIS A 1 114 ? 9.117 -6.152 -13.766 1 94.94 114 HIS A C 1
ATOM 836 O O . HIS A 1 114 ? 9.906 -5.227 -13.555 1 94.94 114 HIS A O 1
ATOM 842 N N . PHE A 1 115 ? 8.938 -7.121 -12.914 1 98 115 PHE A N 1
ATOM 843 C CA . PHE A 1 115 ? 9.656 -7.121 -11.641 1 98 115 PHE A CA 1
ATOM 844 C C . PHE A 1 115 ? 11.125 -7.453 -11.859 1 98 115 PHE A C 1
ATOM 846 O O . PHE A 1 115 ? 11.953 -7.258 -10.961 1 98 115 PHE A O 1
ATOM 853 N N . ASP A 1 116 ? 11.453 -7.941 -13.031 1 95.12 116 ASP A N 1
ATOM 854 C CA . ASP A 1 116 ? 12.836 -8.273 -13.352 1 95.12 116 ASP A CA 1
ATOM 855 C C . ASP A 1 116 ? 13.719 -7.027 -13.328 1 95.12 116 ASP A C 1
ATOM 857 O O . ASP A 1 116 ? 14.938 -7.125 -13.203 1 95.12 116 ASP A O 1
ATOM 861 N N . HIS A 1 117 ? 13.133 -5.898 -13.406 1 95 117 HIS A N 1
ATOM 862 C CA . HIS A 1 117 ? 13.867 -4.641 -13.453 1 95 117 HIS A CA 1
ATOM 863 C C . HIS A 1 117 ? 14.156 -4.125 -12.047 1 95 117 HIS A C 1
ATOM 865 O O . HIS A 1 117 ? 14.852 -3.123 -11.875 1 95 117 HIS A O 1
ATOM 871 N N . VAL A 1 118 ? 13.672 -4.824 -11.023 1 98.12 118 VAL A N 1
ATOM 872 C CA . VAL A 1 118 ? 13.891 -4.395 -9.648 1 98.12 118 VAL A CA 1
ATOM 873 C C . VAL A 1 118 ? 15.164 -5.035 -9.102 1 98.12 118 VAL A C 1
ATOM 875 O O . VAL A 1 118 ? 15.148 -6.188 -8.664 1 98.12 118 VAL A O 1
ATOM 878 N N . ASP A 1 119 ? 16.203 -4.289 -9 1 96.81 119 ASP A N 1
ATOM 879 C CA . ASP A 1 119 ? 17.484 -4.789 -8.484 1 96.81 119 ASP A CA 1
ATOM 880 C C . ASP A 1 119 ? 17.344 -5.277 -7.047 1 96.81 119 ASP A C 1
ATOM 882 O O . ASP A 1 119 ? 16.672 -4.641 -6.23 1 96.81 119 ASP A O 1
ATOM 886 N N . GLY A 1 120 ? 17.922 -6.398 -6.793 1 97.69 120 GLY A N 1
ATOM 887 C CA . GLY A 1 120 ? 17.953 -6.914 -5.434 1 97.69 120 GLY A CA 1
ATOM 888 C C . GLY A 1 120 ? 16.703 -7.66 -5.047 1 97.69 120 GLY A C 1
ATOM 889 O O . GLY A 1 120 ? 16.578 -8.141 -3.92 1 97.69 120 GLY A O 1
ATOM 890 N N . LEU A 1 121 ? 15.75 -7.715 -5.973 1 98.62 121 LEU A N 1
ATOM 891 C CA . LEU A 1 121 ? 14.555 -8.523 -5.746 1 98.62 121 LEU A CA 1
ATOM 892 C C . LEU A 1 121 ? 14.695 -9.891 -6.414 1 98.62 121 LEU A C 1
ATOM 894 O O . LEU A 1 121 ? 14.914 -9.977 -7.625 1 98.62 121 LEU A O 1
ATOM 898 N N . VAL A 1 122 ? 14.594 -10.93 -5.613 1 98 122 VAL A N 1
ATOM 899 C CA . VAL A 1 122 ? 14.617 -12.281 -6.16 1 98 122 VAL A CA 1
ATOM 900 C C . VAL A 1 122 ? 13.211 -12.68 -6.609 1 98 122 VAL A C 1
ATOM 902 O O . VAL A 1 122 ? 12.25 -12.547 -5.852 1 98 122 VAL A O 1
ATOM 905 N N . THR A 1 123 ? 13.109 -13.156 -7.852 1 98.31 123 THR A N 1
ATOM 906 C CA . THR A 1 123 ? 11.812 -13.539 -8.383 1 98.31 123 THR A CA 1
ATOM 907 C C . THR A 1 123 ? 11.844 -14.977 -8.914 1 98.31 123 THR A C 1
ATOM 909 O O . THR A 1 123 ? 12.906 -15.484 -9.281 1 98.31 123 THR A O 1
ATOM 912 N N . VAL A 1 124 ? 10.703 -15.57 -8.836 1 96.69 124 VAL A N 1
ATOM 913 C CA . VAL A 1 124 ? 10.477 -16.859 -9.492 1 96.69 124 VAL A CA 1
ATOM 914 C C . VAL A 1 124 ? 9.195 -16.781 -10.328 1 96.69 124 VAL A C 1
ATOM 916 O O . VAL A 1 124 ? 8.156 -16.344 -9.844 1 96.69 124 VAL A O 1
ATOM 919 N N . ASN A 1 125 ? 9.305 -17.141 -11.594 1 97.81 125 ASN A N 1
ATOM 920 C CA . ASN A 1 125 ? 8.141 -17.25 -12.469 1 97.81 125 ASN A CA 1
ATOM 921 C C . ASN A 1 125 ? 7.551 -18.656 -12.445 1 97.81 125 ASN A C 1
ATOM 923 O O . ASN A 1 125 ? 8.117 -19.578 -13.031 1 97.81 125 ASN A O 1
ATOM 927 N N . TYR A 1 126 ? 6.469 -18.828 -11.805 1 96.38 126 TYR A N 1
ATOM 928 C CA . TYR A 1 126 ? 5.883 -20.141 -11.57 1 96.38 126 TYR A CA 1
ATOM 929 C C . TYR A 1 126 ? 5.285 -20.703 -12.852 1 96.38 126 TYR A C 1
ATOM 931 O O . TYR A 1 126 ? 4.902 -21.875 -12.891 1 96.38 126 TYR A O 1
ATOM 939 N N . ARG A 1 127 ? 5.129 -19.859 -13.891 1 96.06 127 ARG A N 1
ATOM 940 C CA . ARG A 1 127 ? 4.57 -20.328 -15.148 1 96.06 127 ARG A CA 1
ATOM 941 C C . ARG A 1 127 ? 5.664 -20.844 -16.078 1 96.06 127 ARG A C 1
ATOM 943 O O . ARG A 1 127 ? 5.383 -21.281 -17.203 1 96.06 127 ARG A O 1
ATOM 950 N N . GLU A 1 128 ? 6.875 -20.719 -15.75 1 84.94 128 GLU A N 1
ATOM 951 C CA . GLU A 1 128 ? 8 -21.172 -16.547 1 84.94 128 GLU A CA 1
ATOM 952 C C . GLU A 1 128 ? 8.711 -22.344 -15.883 1 84.94 128 GLU A C 1
ATOM 954 O O . GLU A 1 128 ? 8.68 -22.484 -14.656 1 84.94 128 GLU A O 1
ATOM 959 N N . MET B 1 1 ? -7.902 8.82 17.344 1 94.06 1 MET B N 1
ATOM 960 C CA . MET B 1 1 ? -6.582 8.664 16.734 1 94.06 1 MET B CA 1
ATOM 961 C C . MET B 1 1 ? -6.449 9.555 15.5 1 94.06 1 MET B C 1
ATOM 963 O O . MET B 1 1 ? -7.223 9.43 14.547 1 94.06 1 MET B O 1
ATOM 967 N N . ASN B 1 2 ? -5.539 10.602 15.555 1 96.94 2 ASN B N 1
ATOM 968 C CA . ASN B 1 2 ? -5.293 11.484 14.414 1 96.94 2 ASN B CA 1
ATOM 969 C C . ASN B 1 2 ? -4.199 10.93 13.508 1 96.94 2 ASN B C 1
ATOM 971 O O . ASN B 1 2 ? -3.062 10.734 13.945 1 96.94 2 ASN B O 1
ATOM 975 N N . CYS B 1 3 ? -4.555 10.688 12.25 1 98.31 3 CYS B N 1
ATOM 976 C CA . CYS B 1 3 ? -3.643 10.133 11.258 1 98.31 3 CYS B CA 1
ATOM 977 C C . CYS B 1 3 ? -3.312 11.172 10.18 1 98.31 3 CYS B C 1
ATOM 979 O O . CYS B 1 3 ? -4.203 11.648 9.484 1 98.31 3 CYS B O 1
ATOM 981 N N . LEU B 1 4 ? -2.033 11.453 10.078 1 98.62 4 LEU B N 1
ATOM 982 C CA . LEU B 1 4 ? -1.622 12.5 9.148 1 98.62 4 LEU B CA 1
ATOM 983 C C . LEU B 1 4 ? -1.506 11.945 7.73 1 98.62 4 LEU B C 1
ATOM 985 O O . LEU B 1 4 ? -0.865 10.914 7.512 1 98.62 4 LEU B O 1
ATOM 989 N N . ASP B 1 5 ? -2.117 12.625 6.762 1 98.69 5 ASP B N 1
ATOM 990 C CA . ASP B 1 5 ? -2.02 12.32 5.34 1 98.69 5 ASP B CA 1
ATOM 991 C C . ASP B 1 5 ? -0.72 12.859 4.75 1 98.69 5 ASP B C 1
ATOM 993 O O . ASP B 1 5 ? 0.018 13.586 5.418 1 98.69 5 ASP B O 1
ATOM 997 N N . THR B 1 6 ? -0.518 12.5 3.506 1 98.75 6 THR B N 1
ATOM 998 C CA . THR B 1 6 ? 0.726 12.852 2.832 1 98.75 6 THR B CA 1
ATOM 999 C C . THR B 1 6 ? 0.899 14.367 2.779 1 98.75 6 THR B C 1
ATOM 1001 O O . THR B 1 6 ? 1.981 14.883 3.062 1 98.75 6 THR B O 1
ATOM 1004 N N . ASN B 1 7 ? -0.159 15.078 2.438 1 98.44 7 ASN B N 1
ATOM 1005 C CA . ASN B 1 7 ? -0.033 16.531 2.338 1 98.44 7 ASN B CA 1
ATOM 1006 C C . ASN B 1 7 ? 0.289 17.156 3.691 1 98.44 7 ASN B C 1
ATOM 1008 O O . ASN B 1 7 ? 1.068 18.109 3.77 1 98.44 7 ASN B O 1
ATOM 1012 N N . ALA B 1 8 ? -0.282 16.688 4.73 1 98.56 8 ALA B N 1
ATOM 1013 C CA . ALA B 1 8 ? 0.023 17.172 6.07 1 98.56 8 ALA B CA 1
ATOM 1014 C C . ALA B 1 8 ? 1.475 16.891 6.445 1 98.56 8 ALA B C 1
ATOM 1016 O O . ALA B 1 8 ? 2.15 17.734 7.035 1 98.56 8 ALA B O 1
ATOM 1017 N N . LEU B 1 9 ? 1.944 15.742 6.117 1 98.75 9 LEU B N 1
ATOM 1018 C CA . LEU B 1 9 ? 3.324 15.359 6.398 1 98.75 9 LEU B CA 1
ATOM 1019 C C . LEU B 1 9 ? 4.301 16.266 5.656 1 98.75 9 LEU B C 1
ATOM 1021 O O . LEU B 1 9 ? 5.289 16.719 6.234 1 98.75 9 LEU B O 1
ATOM 1025 N N . ILE B 1 10 ? 4.055 16.453 4.41 1 98.69 10 ILE B N 1
ATOM 1026 C CA . ILE B 1 10 ? 4.91 17.297 3.59 1 98.69 10 ILE B CA 1
ATOM 1027 C C . ILE B 1 10 ? 4.898 18.734 4.137 1 98.69 10 ILE B C 1
ATOM 1029 O O . ILE B 1 10 ? 5.953 19.344 4.293 1 98.69 10 ILE B O 1
ATOM 1033 N N . ASP B 1 11 ? 3.664 19.25 4.453 1 98.56 11 ASP B N 1
ATOM 1034 C CA . ASP B 1 11 ? 3.559 20.578 5.027 1 98.56 11 ASP B CA 1
ATOM 1035 C C . ASP B 1 11 ? 4.367 20.688 6.316 1 98.56 11 ASP B C 1
ATOM 1037 O O . ASP B 1 11 ? 5.016 21.719 6.566 1 98.56 11 ASP B O 1
ATOM 1041 N N . TYR B 1 12 ? 4.336 19.656 7.152 1 98.38 12 TYR B N 1
ATOM 1042 C CA . TYR B 1 12 ? 5.098 19.656 8.398 1 98.38 12 TYR B CA 1
ATOM 1043 C C . TYR B 1 12 ? 6.594 19.75 8.125 1 98.38 12 TYR B C 1
ATOM 1045 O O . TYR B 1 12 ? 7.289 20.562 8.734 1 98.38 12 TYR B O 1
ATOM 1053 N N . LEU B 1 13 ? 7.09 18.953 7.199 1 98.19 13 LEU B N 1
ATOM 1054 C CA . LEU B 1 13 ? 8.508 18.938 6.867 1 98.19 13 LEU B CA 1
ATOM 1055 C C . LEU B 1 13 ? 8.945 20.281 6.289 1 98.19 13 LEU B C 1
ATOM 1057 O O . LEU B 1 13 ? 10.094 20.688 6.465 1 98.19 13 LEU B O 1
ATOM 1061 N N . GLU B 1 14 ? 8 20.922 5.621 1 97.75 14 GLU B N 1
ATOM 1062 C CA . GLU B 1 14 ? 8.305 22.203 4.98 1 97.75 14 GLU B CA 1
ATOM 1063 C C . GLU B 1 14 ? 8.102 23.359 5.941 1 97.75 14 GLU B C 1
ATOM 1065 O O . GLU B 1 14 ? 8.336 24.516 5.586 1 97.75 14 GLU B O 1
ATOM 1070 N N . GLY B 1 15 ? 7.605 23.141 7.062 1 97.5 15 GLY B N 1
ATOM 1071 C CA . GLY B 1 15 ? 7.477 24.172 8.086 1 97.5 15 GLY B CA 1
ATOM 1072 C C . GLY B 1 15 ? 6.285 25.078 7.871 1 97.5 15 GLY B C 1
ATOM 1073 O O . GLY B 1 15 ? 6.344 26.281 8.195 1 97.5 15 GLY B O 1
ATOM 1074 N N . GLU B 1 16 ? 5.25 24.5 7.363 1 97.88 16 GLU B N 1
ATOM 1075 C CA . GLU B 1 16 ? 4.062 25.312 7.105 1 97.88 16 GLU B CA 1
ATOM 1076 C C . GLU B 1 16 ? 3.311 25.609 8.398 1 97.88 16 GLU B C 1
ATOM 1078 O O . GLU B 1 16 ? 3.176 24.75 9.266 1 97.88 16 GLU B O 1
ATOM 1083 N N . GLN B 1 17 ? 2.695 26.781 8.539 1 97.06 17 GLN B N 1
ATOM 1084 C CA . GLN B 1 17 ? 2.113 27.297 9.781 1 97.06 17 GLN B CA 1
ATOM 1085 C C . GLN B 1 17 ? 0.816 26.562 10.117 1 97.06 17 GLN B C 1
ATOM 1087 O O . GLN B 1 17 ? 0.556 26.266 11.281 1 97.06 17 GLN B O 1
ATOM 1092 N N . ALA B 1 18 ? 0.002 26.312 9.195 1 96.69 18 ALA B N 1
ATOM 1093 C CA . ALA B 1 18 ? -1.317 25.734 9.438 1 96.69 18 ALA B CA 1
ATOM 1094 C C . ALA B 1 18 ? -1.204 24.375 10.133 1 96.69 18 ALA B C 1
ATOM 1096 O O . ALA B 1 18 ? -1.951 24.094 11.078 1 96.69 18 ALA B O 1
ATOM 1097 N N . ILE B 1 19 ? -0.32 23.484 9.656 1 97.12 19 ILE B N 1
ATOM 1098 C CA . ILE B 1 19 ? -0.153 22.172 10.266 1 97.12 19 ILE B CA 1
ATOM 1099 C C . ILE B 1 19 ? 0.512 22.328 11.633 1 97.12 19 ILE B C 1
ATOM 1101 O O . ILE B 1 19 ? 0.207 21.578 12.562 1 97.12 19 ILE B O 1
ATOM 1105 N N . ALA B 1 20 ? 1.446 23.25 11.789 1 95.62 20 ALA B N 1
ATOM 1106 C CA . ALA B 1 20 ? 2.076 23.5 13.086 1 95.62 20 ALA B CA 1
ATOM 1107 C C . ALA B 1 20 ? 1.039 23.875 14.133 1 95.62 20 ALA B C 1
ATOM 1109 O O . ALA B 1 20 ? 1.065 23.375 15.258 1 95.62 20 ALA B O 1
ATOM 1110 N N . GLU B 1 21 ? 0.175 24.766 13.766 1 95.06 21 GLU B N 1
ATOM 1111 C CA . GLU B 1 21 ? -0.882 25.219 14.672 1 95.06 21 GLU B CA 1
ATOM 1112 C C . GLU B 1 21 ? -1.818 24.062 15.031 1 95.06 21 GLU B C 1
ATOM 1114 O O . GLU B 1 21 ? -2.207 23.922 16.188 1 95.06 21 GLU B O 1
ATOM 1119 N N . PHE B 1 22 ? -2.166 23.297 14.039 1 95.44 22 PHE B N 1
ATOM 1120 C CA . PHE B 1 22 ? -3.045 22.156 14.281 1 95.44 22 PHE B CA 1
ATOM 1121 C C . PHE B 1 22 ? -2.424 21.203 15.289 1 95.44 22 PHE B C 1
ATOM 1123 O O . PHE B 1 22 ? -3.105 20.719 16.203 1 95.44 22 PHE B O 1
ATOM 1130 N N . LEU B 1 23 ? -1.147 20.859 15.102 1 94.62 23 LEU B N 1
ATOM 1131 C CA . LEU B 1 23 ? -0.454 19.891 15.938 1 94.62 23 LEU B CA 1
ATOM 1132 C C . LEU B 1 23 ? -0.29 20.406 17.359 1 94.62 23 LEU B C 1
ATOM 1134 O O . LEU B 1 23 ? -0.205 19.609 18.312 1 94.62 23 LEU B O 1
ATOM 1138 N N . GLU B 1 24 ? -0.251 21.672 17.516 1 91.31 24 GLU B N 1
ATOM 1139 C CA . GLU B 1 24 ? -0.13 22.297 18.828 1 91.31 24 GLU B CA 1
ATOM 1140 C C . GLU B 1 24 ? -1.437 22.188 19.609 1 91.31 24 GLU B C 1
ATOM 1142 O O . GLU B 1 24 ? -1.424 22.047 20.844 1 91.31 24 GLU B O 1
ATOM 1147 N N . GLU B 1 25 ? -2.467 22.172 18.906 1 84.88 25 GLU B N 1
ATOM 1148 C CA . GLU B 1 25 ? -3.787 22.188 19.516 1 84.88 25 GLU B CA 1
ATOM 1149 C C . GLU B 1 25 ? -4.242 20.781 19.891 1 84.88 25 GLU B C 1
ATOM 1151 O O . GLU B 1 25 ? -5.086 20.609 20.781 1 84.88 25 GLU B O 1
ATOM 1156 N N . SER B 1 26 ? -3.6 19.938 19.266 1 75.94 26 SER B N 1
ATOM 1157 C CA . SER B 1 26 ? -4.07 18.578 19.453 1 75.94 26 SER B CA 1
ATOM 1158 C C . SER B 1 26 ? -3.123 17.781 20.344 1 75.94 26 SER B C 1
ATOM 1160 O O . SER B 1 26 ? -1.946 18.125 20.469 1 75.94 26 SER B O 1
ATOM 1162 N N . GLN B 1 27 ? -3.637 16.938 21.109 1 76.12 27 GLN B N 1
ATOM 1163 C CA . GLN B 1 27 ? -2.848 16.109 22 1 76.12 27 GLN B CA 1
ATOM 1164 C C . GLN B 1 27 ? -2.219 14.93 21.25 1 76.12 27 GLN B C 1
ATOM 1166 O O . GLN B 1 27 ? -2.824 14.383 20.328 1 76.12 27 GLN B O 1
ATOM 1171 N N . GLN B 1 28 ? -0.979 14.484 21.5 1 79.44 28 GLN B N 1
ATOM 1172 C CA . GLN B 1 28 ? -0.256 13.32 21.016 1 79.44 28 GLN B CA 1
ATOM 1173 C C . GLN B 1 28 ? -0.79 12.039 21.641 1 79.44 28 GLN B C 1
ATOM 1175 O O . GLN B 1 28 ? -1.467 12.086 22.672 1 79.44 28 GLN B O 1
ATOM 1180 N N . PRO B 1 29 ? -0.542 10.984 21 1 92.19 29 PRO B N 1
ATOM 1181 C CA . PRO B 1 29 ? 0.347 10.797 19.844 1 92.19 29 PRO B CA 1
ATOM 1182 C C . PRO B 1 29 ? -0.367 10.984 18.516 1 92.19 29 PRO B C 1
ATOM 1184 O O . PRO B 1 29 ? -1.594 10.883 18.438 1 92.19 29 PRO B O 1
ATOM 1187 N N . TYR B 1 30 ? 0.393 11.328 17.422 1 96.25 30 TYR B N 1
ATOM 1188 C CA . TYR B 1 30 ? -0.065 11.352 16.047 1 96.25 30 TYR B CA 1
ATOM 1189 C C . TYR B 1 30 ? 0.399 10.109 15.289 1 96.25 30 TYR B C 1
ATOM 1191 O O . TYR B 1 30 ? 1.423 9.516 15.641 1 96.25 30 TYR B O 1
ATOM 1199 N N . PHE B 1 31 ? -0.392 9.766 14.344 1 98.31 31 PHE B N 1
ATOM 1200 C CA . PHE B 1 31 ? -0.151 8.562 13.562 1 98.31 31 PHE B CA 1
ATOM 1201 C C . PHE B 1 31 ? -0.016 8.891 12.078 1 98.31 31 PHE B C 1
ATOM 1203 O O . PHE B 1 31 ? -0.437 9.969 11.641 1 98.31 31 PHE B O 1
ATOM 1210 N N . ALA B 1 32 ? 0.606 8.023 11.391 1 98.75 32 ALA B N 1
ATOM 1211 C CA . ALA B 1 32 ? 0.657 8.117 9.938 1 98.75 32 ALA B CA 1
ATOM 1212 C C . ALA B 1 32 ? 0.559 6.734 9.297 1 98.75 32 ALA B C 1
ATOM 1214 O O . ALA B 1 32 ? 1.335 5.836 9.625 1 98.75 32 ALA B O 1
ATOM 1215 N N . PRO B 1 33 ? -0.457 6.566 8.391 1 98.94 33 PRO B N 1
ATOM 1216 C CA . PRO B 1 33 ? -0.398 5.34 7.598 1 98.94 33 PRO B CA 1
ATOM 1217 C C . PRO B 1 33 ? 0.931 5.172 6.867 1 98.94 33 PRO B C 1
ATOM 1219 O O . PRO B 1 33 ? 1.456 6.137 6.305 1 98.94 33 PRO B O 1
ATOM 1222 N N . THR B 1 34 ? 1.479 3.969 6.848 1 98.94 34 THR B N 1
ATOM 1223 C CA . THR B 1 34 ? 2.775 3.736 6.219 1 98.94 34 THR B CA 1
ATOM 1224 C C . THR B 1 34 ? 2.713 4.035 4.727 1 98.94 34 THR B C 1
ATOM 1226 O O . THR B 1 34 ? 3.707 4.461 4.129 1 98.94 34 THR B O 1
ATOM 1229 N N . VAL B 1 35 ? 1.544 3.891 4.121 1 98.94 35 VAL B N 1
ATOM 1230 C CA . VAL B 1 35 ? 1.368 4.234 2.713 1 98.94 35 VAL B CA 1
ATOM 1231 C C . VAL B 1 35 ? 1.562 5.738 2.521 1 98.94 35 VAL B C 1
ATOM 1233 O O . VAL B 1 35 ? 2.135 6.172 1.52 1 98.94 35 VAL B O 1
ATOM 1236 N N . ALA B 1 36 ? 1.048 6.57 3.436 1 98.94 36 ALA B N 1
ATOM 1237 C CA . ALA B 1 36 ? 1.261 8.016 3.367 1 98.94 36 ALA B CA 1
ATOM 1238 C C . ALA B 1 36 ? 2.738 8.359 3.529 1 98.94 36 ALA B C 1
ATOM 1240 O O . ALA B 1 36 ? 3.258 9.234 2.832 1 98.94 36 ALA B O 1
ATOM 1241 N N . LEU B 1 37 ? 3.404 7.684 4.441 1 98.94 37 LEU B N 1
ATOM 1242 C CA . LEU B 1 37 ? 4.84 7.875 4.625 1 98.94 37 LEU B CA 1
ATOM 1243 C C . LEU B 1 37 ? 5.605 7.484 3.367 1 98.94 37 LEU B C 1
ATOM 1245 O O . LEU B 1 37 ? 6.543 8.18 2.965 1 98.94 37 LEU B O 1
ATOM 1249 N N . HIS B 1 38 ? 5.184 6.387 2.709 1 98.94 38 HIS B N 1
ATOM 1250 C CA . HIS B 1 38 ? 5.805 5.945 1.465 1 98.94 38 HIS B CA 1
ATOM 1251 C C . HIS B 1 38 ? 5.809 7.062 0.426 1 98.94 38 HIS B C 1
ATOM 1253 O O . HIS B 1 38 ? 6.828 7.316 -0.216 1 98.94 38 HIS B O 1
ATOM 1259 N N . LYS B 1 39 ? 4.691 7.68 0.301 1 98.88 39 LYS B N 1
ATOM 1260 C CA . LYS B 1 39 ? 4.594 8.758 -0.683 1 98.88 39 LYS B CA 1
ATOM 1261 C C . LYS B 1 39 ? 5.609 9.852 -0.399 1 98.88 39 LYS B C 1
ATOM 1263 O O . LYS B 1 39 ? 6.215 10.398 -1.324 1 98.88 39 LYS B O 1
ATOM 1268 N N . VAL B 1 40 ? 5.812 10.211 0.843 1 98.81 40 VAL B N 1
ATOM 1269 C CA . VAL B 1 40 ? 6.785 11.234 1.217 1 98.81 40 VAL B CA 1
ATOM 1270 C C . VAL B 1 40 ? 8.195 10.711 0.978 1 98.81 40 VAL B C 1
ATOM 1272 O O . VAL B 1 40 ? 9.055 11.438 0.472 1 98.81 40 VAL B O 1
ATOM 1275 N N . PHE B 1 41 ? 8.453 9.43 1.338 1 98.88 41 PHE B N 1
ATOM 1276 C CA . PHE B 1 41 ? 9.758 8.812 1.115 1 98.88 41 PHE B CA 1
ATOM 1277 C C . PHE B 1 41 ? 10.125 8.844 -0.364 1 98.88 41 PHE B C 1
ATOM 1279 O O . PHE B 1 41 ? 11.289 9.047 -0.715 1 98.88 41 PHE B O 1
ATOM 1286 N N . VAL B 1 42 ? 9.164 8.602 -1.252 1 98.69 42 VAL B N 1
ATOM 1287 C CA . VAL B 1 42 ? 9.398 8.609 -2.691 1 98.69 42 VAL B CA 1
ATOM 1288 C C . VAL B 1 42 ? 9.969 9.961 -3.113 1 98.69 42 VAL B C 1
ATOM 1290 O O . VAL B 1 42 ? 10.922 10.031 -3.889 1 98.69 42 VAL B O 1
ATOM 1293 N N . GLY B 1 43 ? 9.336 11.039 -2.617 1 97.94 43 GLY B N 1
ATOM 1294 C CA . GLY B 1 43 ? 9.859 12.359 -2.908 1 97.94 43 GLY B CA 1
ATOM 1295 C C . GLY B 1 43 ? 11.312 12.531 -2.496 1 97.94 43 GLY B C 1
ATOM 1296 O O . GLY B 1 43 ? 12.133 13.023 -3.273 1 97.94 43 GLY B O 1
ATOM 1297 N N . GLY B 1 44 ? 11.648 12.109 -1.303 1 97.81 44 GLY B N 1
ATOM 1298 C CA . GLY B 1 44 ? 13.016 12.164 -0.809 1 97.81 44 GLY B CA 1
ATOM 1299 C C . GLY B 1 44 ? 13.977 11.305 -1.614 1 97.81 44 GLY B C 1
ATOM 1300 O O . GLY B 1 44 ? 15.086 11.734 -1.922 1 97.81 44 GLY B O 1
ATOM 1301 N N . ALA B 1 45 ? 13.523 10.148 -1.956 1 98.5 45 ALA B N 1
ATOM 1302 C CA . ALA B 1 45 ? 14.359 9.195 -2.689 1 98.5 45 ALA B CA 1
ATOM 1303 C C . ALA B 1 45 ? 14.68 9.711 -4.09 1 98.5 45 ALA B C 1
ATOM 1305 O O . ALA B 1 45 ? 15.805 9.562 -4.574 1 98.5 45 ALA B O 1
ATOM 1306 N N . ARG B 1 46 ? 13.695 10.281 -4.707 1 97.44 46 ARG B N 1
ATOM 1307 C CA . ARG B 1 46 ? 13.883 10.773 -6.066 1 97.44 46 ARG B CA 1
ATOM 1308 C C . ARG B 1 46 ? 14.852 11.953 -6.094 1 97.44 46 ARG B C 1
ATOM 1310 O O . ARG B 1 46 ? 15.57 12.148 -7.074 1 97.44 46 ARG B O 1
ATOM 1317 N N . LEU B 1 47 ? 14.914 12.68 -5.004 1 95.31 47 LEU B N 1
ATOM 1318 C CA . LEU B 1 47 ? 15.766 13.867 -4.934 1 95.31 47 LEU B CA 1
ATOM 1319 C C . LEU B 1 47 ? 17.172 13.492 -4.477 1 95.31 47 LEU B C 1
ATOM 1321 O O . LEU B 1 47 ? 18.156 14 -5.016 1 95.31 47 LEU B O 1
ATOM 1325 N N . ARG B 1 48 ? 17.312 12.594 -3.406 1 97.25 48 ARG B N 1
ATOM 1326 C CA . ARG B 1 48 ? 18.594 12.383 -2.76 1 97.25 48 ARG B CA 1
ATOM 1327 C C . ARG B 1 48 ? 18.859 10.898 -2.535 1 97.25 48 ARG B C 1
ATOM 1329 O O . ARG B 1 48 ? 19.703 10.531 -1.709 1 97.25 48 ARG B O 1
ATOM 1336 N N . GLY B 1 49 ? 18.125 10.039 -3.178 1 95.44 49 GLY B N 1
ATOM 1337 C CA . GLY B 1 49 ? 18.344 8.609 -3.01 1 95.44 49 GLY B CA 1
ATOM 1338 C C . GLY B 1 49 ? 18.094 8.133 -1.592 1 95.44 49 GLY B C 1
ATOM 1339 O O . GLY B 1 49 ? 17.141 8.57 -0.941 1 95.44 49 GLY B O 1
ATOM 1340 N N . SER B 1 50 ? 18.875 7.172 -1.146 1 96.56 50 SER B N 1
ATOM 1341 C CA . SER B 1 50 ? 18.703 6.566 0.171 1 96.56 50 SER B CA 1
ATOM 1342 C C . SER B 1 50 ? 18.828 7.613 1.276 1 96.56 50 SER B C 1
ATOM 1344 O O . SER B 1 50 ? 18.141 7.512 2.305 1 96.56 50 SER B O 1
ATOM 1346 N N . ASP B 1 51 ? 19.641 8.609 1.051 1 97.75 51 ASP B N 1
ATOM 1347 C CA . ASP B 1 51 ? 19.812 9.664 2.041 1 97.75 51 ASP B CA 1
ATOM 1348 C C . ASP B 1 51 ? 18.516 10.469 2.199 1 97.75 51 ASP B C 1
ATOM 1350 O O . ASP B 1 51 ? 18.203 10.938 3.297 1 97.75 51 ASP B O 1
ATOM 1354 N N . GLY B 1 52 ? 17.859 10.617 1.061 1 98.31 52 GLY B N 1
ATOM 1355 C CA . GLY B 1 52 ? 16.578 11.312 1.103 1 98.31 52 GLY B CA 1
ATOM 1356 C C . GLY B 1 52 ? 15.523 10.578 1.904 1 98.31 52 GLY B C 1
ATOM 1357 O O . GLY B 1 52 ? 14.758 11.195 2.645 1 98.31 52 GLY B O 1
ATOM 1358 N N . VAL B 1 53 ? 15.508 9.273 1.762 1 98.69 53 VAL B N 1
ATOM 1359 C CA . VAL B 1 53 ? 14.578 8.445 2.52 1 98.69 53 VAL B CA 1
ATOM 1360 C C . VAL B 1 53 ? 14.898 8.547 4.012 1 98.69 53 VAL B C 1
ATOM 1362 O O . VAL B 1 53 ? 14 8.781 4.824 1 98.69 53 VAL B O 1
ATOM 1365 N N . GLU B 1 54 ? 16.141 8.391 4.359 1 98.12 54 GLU B N 1
ATOM 1366 C CA . GLU B 1 54 ? 16.547 8.375 5.762 1 98.12 54 GLU B CA 1
ATOM 1367 C C . GLU B 1 54 ? 16.312 9.734 6.418 1 98.12 54 GLU B C 1
ATOM 1369 O O . GLU B 1 54 ? 15.875 9.805 7.566 1 98.12 54 GLU B O 1
ATOM 1374 N N . SER B 1 55 ? 16.641 10.789 5.738 1 98.19 55 SER B N 1
ATOM 1375 C CA . SER B 1 55 ? 16.406 12.133 6.273 1 98.19 55 SER B CA 1
ATOM 1376 C C . SER B 1 55 ? 14.922 12.375 6.52 1 98.19 55 SER B C 1
ATOM 1378 O O . SER B 1 55 ? 14.547 12.984 7.523 1 98.19 55 SER B O 1
ATOM 1380 N N . THR B 1 56 ? 14.133 11.984 5.531 1 98.5 56 THR B N 1
ATOM 1381 C CA . THR B 1 56 ? 12.688 12.117 5.676 1 98.5 56 THR B CA 1
ATOM 1382 C C . THR B 1 56 ? 12.188 11.305 6.863 1 98.5 56 THR B C 1
ATOM 1384 O O . THR B 1 56 ? 11.383 11.789 7.664 1 98.5 56 THR B O 1
ATOM 1387 N N . ARG B 1 57 ? 12.625 10.102 7.008 1 98.44 57 ARG B N 1
ATOM 1388 C CA . ARG B 1 57 ? 12.258 9.211 8.102 1 98.44 57 ARG B CA 1
ATOM 1389 C C . ARG B 1 57 ? 12.625 9.828 9.453 1 98.44 57 ARG B C 1
ATOM 1391 O O . ARG B 1 57 ? 11.82 9.812 10.383 1 98.44 57 ARG B O 1
ATOM 1398 N N . ASP B 1 58 ? 13.781 10.367 9.516 1 98.25 58 ASP B N 1
ATOM 1399 C CA . ASP B 1 58 ? 14.242 11.008 10.742 1 98.25 58 ASP B CA 1
ATOM 1400 C C . ASP B 1 58 ? 13.375 12.219 11.086 1 98.25 58 ASP B C 1
ATOM 1402 O O . ASP B 1 58 ? 13.07 12.453 12.258 1 98.25 58 ASP B O 1
ATOM 1406 N N . GLY B 1 59 ? 12.992 12.984 10.109 1 98.12 59 GLY B N 1
ATOM 1407 C CA . GLY B 1 59 ? 12.172 14.164 10.305 1 98.12 59 GLY B CA 1
ATOM 1408 C C . GLY B 1 59 ? 10.758 13.844 10.766 1 98.12 59 GLY B C 1
ATOM 1409 O O . GLY B 1 59 ? 10.07 14.711 11.312 1 98.12 59 GLY B O 1
ATOM 1410 N N . LEU B 1 60 ? 10.375 12.57 10.602 1 98.31 60 LEU B N 1
ATOM 1411 C CA . LEU B 1 60 ? 9.008 12.172 10.93 1 98.31 60 LEU B CA 1
ATOM 1412 C C . LEU B 1 60 ? 9 11.117 12.023 1 98.31 60 LEU B C 1
ATOM 1414 O O . LEU B 1 60 ? 7.992 10.438 12.227 1 98.31 60 LEU B O 1
ATOM 1418 N N . ASP B 1 61 ? 10.109 10.906 12.711 1 97 61 ASP B N 1
ATOM 1419 C CA . ASP B 1 61 ? 10.289 9.805 13.648 1 97 61 ASP B CA 1
ATOM 1420 C C . ASP B 1 61 ? 9.477 10.031 14.922 1 97 61 ASP B C 1
ATOM 1422 O O . ASP B 1 61 ? 9.375 9.141 15.773 1 97 61 ASP B O 1
ATOM 1426 N N . TRP B 1 62 ? 8.781 11.156 15.039 1 96.12 62 TRP B N 1
ATOM 1427 C CA . TRP B 1 62 ? 7.914 11.438 16.172 1 96.12 62 TRP B CA 1
ATOM 1428 C C . TRP B 1 62 ? 6.535 10.82 15.977 1 96.12 62 TRP B C 1
ATOM 1430 O O . TRP B 1 62 ? 5.738 10.75 16.922 1 96.12 62 TRP B O 1
ATOM 1440 N N . LEU B 1 63 ? 6.219 10.375 14.828 1 97.62 63 LEU B N 1
ATOM 1441 C CA . LEU B 1 63 ? 4.941 9.758 14.492 1 97.62 63 LEU B CA 1
ATOM 1442 C C . LEU B 1 63 ? 4.969 8.258 14.781 1 97.62 63 LEU B C 1
ATOM 1444 O O . LEU B 1 63 ? 6.02 7.621 14.672 1 97.62 63 LEU B O 1
ATOM 1448 N N . GLU B 1 64 ? 3.885 7.773 15.141 1 97.94 64 GLU B N 1
ATOM 1449 C CA . GLU B 1 64 ? 3.682 6.328 15.117 1 97.94 64 GLU B CA 1
ATOM 1450 C C . GLU B 1 64 ? 3.16 5.863 13.758 1 97.94 64 GLU B C 1
ATOM 1452 O O . GLU B 1 64 ? 2.166 6.391 13.258 1 97.94 64 GLU B O 1
ATOM 1457 N N . SER B 1 65 ? 3.777 4.922 13.18 1 98.56 65 SER B N 1
ATOM 1458 C CA . SER B 1 65 ? 3.344 4.441 11.875 1 98.56 65 SER B CA 1
ATOM 1459 C C . SER B 1 65 ? 2.232 3.404 12.008 1 98.56 65 SER B C 1
ATOM 1461 O O . SER B 1 65 ? 2.252 2.578 12.922 1 98.56 65 SER B O 1
ATOM 1463 N N . LEU B 1 66 ? 1.271 3.408 11.156 1 98.75 66 LEU B N 1
ATOM 1464 C CA . LEU B 1 66 ? 0.215 2.41 11.039 1 98.75 66 LEU B CA 1
ATOM 1465 C C . LEU B 1 66 ? 0.417 1.554 9.797 1 98.75 66 LEU B C 1
ATOM 1467 O O . LEU B 1 66 ? 0.185 2.014 8.672 1 98.75 66 LEU B O 1
ATOM 1471 N N . PRO B 1 67 ? 0.791 0.304 10.016 1 98.94 67 PRO B N 1
ATOM 1472 C CA . PRO B 1 67 ? 1.04 -0.546 8.852 1 98.94 67 PRO B CA 1
ATOM 1473 C C . PRO B 1 67 ? -0.235 -0.881 8.078 1 98.94 67 PRO B C 1
ATOM 1475 O O . PRO B 1 67 ? -1.335 -0.787 8.633 1 98.94 67 PRO B O 1
ATOM 1478 N N . LEU B 1 68 ? -0.098 -1.142 6.793 1 98.94 68 LEU B N 1
ATOM 1479 C CA . LEU B 1 68 ? -1.198 -1.766 6.066 1 98.94 68 LEU B CA 1
ATOM 1480 C C . LEU B 1 68 ? -1.305 -3.248 6.406 1 98.94 68 LEU B C 1
ATOM 1482 O O . LEU B 1 68 ? -0.562 -4.07 5.863 1 98.94 68 LEU B O 1
ATOM 1486 N N . THR B 1 69 ? -2.207 -3.611 7.242 1 98.81 69 THR B N 1
ATOM 1487 C CA . THR B 1 69 ? -2.494 -4.992 7.613 1 98.81 69 THR B CA 1
ATOM 1488 C C . THR B 1 69 ? -3.527 -5.602 6.668 1 98.81 69 THR B C 1
ATOM 1490 O O . THR B 1 69 ? -4.059 -4.914 5.793 1 98.81 69 THR B O 1
ATOM 1493 N N . ILE B 1 70 ? -3.723 -6.871 6.84 1 98.81 70 ILE B N 1
ATOM 1494 C CA . ILE B 1 70 ? -4.699 -7.531 5.98 1 98.81 70 ILE B CA 1
ATOM 1495 C C . ILE B 1 70 ? -6.082 -6.926 6.203 1 98.81 70 ILE B C 1
ATOM 1497 O O . ILE B 1 70 ? -6.879 -6.8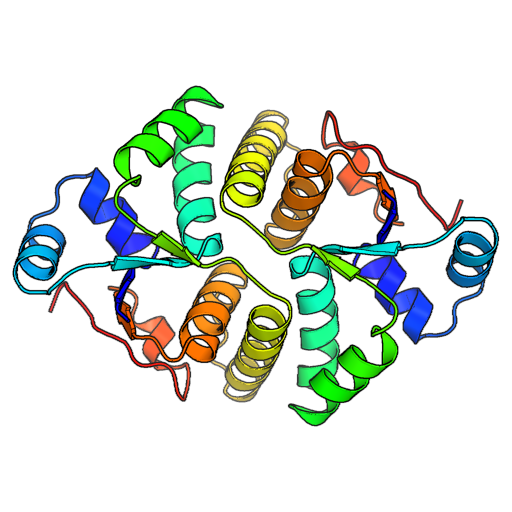2 5.27 1 98.81 70 ILE B O 1
ATOM 1501 N N . ASP B 1 71 ? -6.422 -6.516 7.445 1 98.75 71 ASP B N 1
ATOM 1502 C CA . ASP B 1 71 ? -7.703 -5.875 7.727 1 98.75 71 ASP B CA 1
ATOM 1503 C C . ASP B 1 71 ? -7.797 -4.512 7.047 1 98.75 71 ASP B C 1
ATOM 1505 O O . ASP B 1 71 ? -8.836 -4.16 6.488 1 98.75 71 ASP B O 1
ATOM 1509 N N . GLY B 1 72 ? -6.688 -3.729 7.109 1 98.81 72 GLY B N 1
ATOM 1510 C CA . GLY B 1 72 ? -6.652 -2.471 6.379 1 98.81 72 GLY B CA 1
ATOM 1511 C C . GLY B 1 72 ? -6.789 -2.648 4.879 1 98.81 72 GLY B C 1
ATOM 1512 O O . GLY B 1 72 ? -7.461 -1.857 4.211 1 98.81 72 GLY B O 1
ATOM 1513 N N . ALA B 1 73 ? -6.141 -3.682 4.375 1 98.88 73 ALA B N 1
ATOM 1514 C CA . ALA B 1 73 ? -6.215 -4 2.951 1 98.88 73 ALA B CA 1
ATOM 1515 C C . ALA B 1 73 ? -7.645 -4.348 2.543 1 98.88 73 ALA B C 1
ATOM 1517 O O . ALA B 1 73 ? -8.109 -3.936 1.479 1 98.88 73 ALA B O 1
ATOM 1518 N N . ALA B 1 74 ? -8.312 -5.094 3.377 1 98.88 74 ALA B N 1
ATOM 1519 C CA . ALA B 1 74 ? -9.703 -5.453 3.123 1 98.88 74 ALA B CA 1
ATOM 1520 C C . ALA B 1 74 ? -10.602 -4.219 3.141 1 98.88 74 ALA B C 1
ATOM 1522 O O . ALA B 1 74 ? -11.453 -4.047 2.262 1 98.88 74 ALA B O 1
ATOM 1523 N N . GLU B 1 75 ? -10.414 -3.42 4.137 1 98.75 75 GLU B N 1
ATOM 1524 C CA . GLU B 1 75 ? -11.203 -2.197 4.234 1 98.75 75 GLU B CA 1
ATOM 1525 C C . GLU B 1 75 ? -10.977 -1.295 3.023 1 98.75 75 GLU B C 1
ATOM 1527 O O . GLU B 1 75 ? -11.93 -0.712 2.49 1 98.75 75 GLU B O 1
ATOM 1532 N N . ALA B 1 76 ? -9.758 -1.163 2.627 1 98.94 76 ALA B N 1
ATOM 1533 C CA . ALA B 1 76 ? -9.43 -0.349 1.459 1 98.94 76 ALA B CA 1
ATOM 1534 C C . ALA B 1 76 ? -10.125 -0.88 0.21 1 98.94 76 ALA B C 1
ATOM 1536 O O . ALA B 1 76 ? -10.539 -0.104 -0.655 1 98.94 76 ALA B O 1
ATOM 1537 N N . ALA B 1 77 ? -10.18 -2.189 0.067 1 98.94 77 ALA B N 1
ATOM 1538 C CA . ALA B 1 77 ? -10.852 -2.783 -1.082 1 98.94 77 ALA B CA 1
ATOM 1539 C C . ALA B 1 77 ? -12.336 -2.424 -1.092 1 98.94 77 ALA B C 1
ATOM 1541 O O . ALA B 1 77 ? -12.906 -2.123 -2.146 1 98.94 77 ALA B O 1
ATOM 1542 N N . LYS B 1 78 ? -12.977 -2.459 0.045 1 98.69 78 LYS B N 1
ATOM 1543 C CA . LYS B 1 78 ? -14.375 -2.049 0.149 1 98.69 78 LYS B CA 1
ATOM 1544 C C . LYS B 1 78 ? -14.547 -0.584 -0.244 1 98.69 78 LYS B C 1
ATOM 1546 O O . LYS B 1 78 ? -15.477 -0.24 -0.984 1 98.69 78 LYS B O 1
ATOM 1551 N N . ILE B 1 79 ? -13.68 0.239 0.235 1 98.75 79 ILE B N 1
ATOM 1552 C CA . ILE B 1 79 ? -13.703 1.661 -0.089 1 98.75 79 ILE B CA 1
ATOM 1553 C C . ILE B 1 79 ? -13.578 1.849 -1.6 1 98.75 79 ILE B C 1
ATOM 1555 O O . ILE B 1 79 ? -14.305 2.641 -2.197 1 98.75 79 ILE B O 1
ATOM 1559 N N . ASP B 1 80 ? -12.594 1.138 -2.25 1 98.62 80 ASP B N 1
ATOM 1560 C CA . ASP B 1 80 ? -12.414 1.218 -3.695 1 98.62 80 ASP B CA 1
ATOM 1561 C C . ASP B 1 80 ? -13.711 0.909 -4.434 1 98.62 80 ASP B C 1
ATOM 1563 O O . ASP B 1 80 ? -14.117 1.656 -5.328 1 98.62 80 ASP B O 1
ATOM 1567 N N . ALA B 1 81 ? -14.359 -0.152 -4.047 1 98.38 81 ALA B N 1
ATOM 1568 C CA . ALA B 1 81 ? -15.594 -0.573 -4.703 1 98.38 81 ALA B CA 1
ATOM 1569 C C . ALA B 1 81 ? -16.688 0.472 -4.527 1 98.38 81 ALA B C 1
ATOM 1571 O O . ALA B 1 81 ? -17.406 0.792 -5.477 1 98.38 81 ALA B O 1
ATOM 1572 N N . GLU B 1 82 ? -16.812 0.98 -3.311 1 97.69 82 GLU B N 1
ATOM 1573 C CA . GLU B 1 82 ? -17.797 2.006 -3.014 1 97.69 82 GLU B CA 1
ATOM 1574 C C . GLU B 1 82 ? -17.594 3.248 -3.873 1 97.69 82 GLU B C 1
ATOM 1576 O O . GLU B 1 82 ? -18.531 3.775 -4.461 1 97.69 82 GLU B O 1
ATOM 1581 N N . LEU B 1 83 ? -16.375 3.73 -3.953 1 98.06 83 LEU B N 1
ATOM 1582 C CA . LEU B 1 83 ? -16.031 4.934 -4.703 1 98.06 83 LEU B CA 1
ATOM 1583 C C . LEU B 1 83 ? -16.297 4.734 -6.195 1 98.06 83 LEU B C 1
ATOM 1585 O O . LEU B 1 83 ? -16.812 5.633 -6.867 1 98.06 83 LEU B O 1
ATOM 1589 N N . HIS B 1 84 ? -15.922 3.592 -6.727 1 97.38 84 HIS B N 1
ATOM 1590 C CA . HIS B 1 84 ? -16.141 3.295 -8.141 1 97.38 84 HIS B CA 1
ATOM 1591 C C . HIS B 1 84 ? -17.641 3.213 -8.461 1 97.38 84 HIS B C 1
ATOM 1593 O O . HIS B 1 84 ? -18.078 3.742 -9.477 1 97.38 84 HIS B O 1
ATOM 1599 N N . ALA B 1 85 ? -18.406 2.584 -7.598 1 96.31 85 ALA B N 1
ATOM 1600 C CA . ALA B 1 85 ? -19.844 2.467 -7.785 1 96.31 85 ALA B CA 1
ATOM 1601 C C . ALA B 1 85 ? -20.5 3.842 -7.797 1 96.31 85 ALA B C 1
ATOM 1603 O O . ALA B 1 85 ? -21.484 4.059 -8.508 1 96.31 85 ALA B O 1
ATOM 1604 N N . ASN B 1 86 ? -19.938 4.73 -7.07 1 96.25 86 ASN B N 1
ATOM 1605 C CA . ASN B 1 86 ? -20.5 6.07 -6.941 1 96.25 86 ASN B CA 1
ATOM 1606 C C . ASN B 1 86 ? -19.938 7.016 -8 1 96.25 86 ASN B C 1
ATOM 1608 O O . ASN B 1 86 ? -20.297 8.188 -8.047 1 96.25 86 ASN B O 1
ATOM 1612 N N . GLY B 1 87 ? -18.984 6.555 -8.852 1 97.25 87 GLY B N 1
ATOM 1613 C CA . GLY B 1 87 ? -18.406 7.371 -9.906 1 97.25 87 GLY B CA 1
ATOM 1614 C C . GLY B 1 87 ? -17.438 8.414 -9.391 1 97.25 87 GLY B C 1
ATOM 1615 O O . GLY B 1 87 ? -17.25 9.461 -10.016 1 97.25 87 GLY B O 1
ATOM 1616 N N . THR B 1 88 ? -16.828 8.242 -8.18 1 97.06 88 THR B N 1
ATOM 1617 C CA . THR B 1 88 ? -15.914 9.203 -7.574 1 97.06 88 THR B CA 1
ATOM 1618 C C . THR B 1 88 ? -14.609 8.516 -7.164 1 97.06 88 THR B C 1
ATOM 1620 O O . THR B 1 88 ? -14.156 8.672 -6.027 1 97.06 88 THR B O 1
ATOM 1623 N N . PRO B 1 89 ? -14.039 7.676 -8.008 1 97.44 89 PRO B N 1
ATOM 1624 C CA . PRO B 1 89 ? -12.781 7.012 -7.641 1 97.44 89 PRO B CA 1
ATOM 1625 C C . PRO B 1 89 ? -11.68 7.996 -7.258 1 97.44 89 PRO B C 1
ATOM 1627 O O . PRO B 1 89 ? -11.641 9.109 -7.781 1 97.44 89 PRO B O 1
ATOM 1630 N N . ILE B 1 90 ? -10.781 7.598 -6.375 1 97.44 90 ILE B N 1
ATOM 1631 C CA . ILE B 1 90 ? -9.586 8.352 -6.023 1 97.44 90 ILE B CA 1
ATOM 1632 C C . ILE B 1 90 ? -8.344 7.512 -6.301 1 97.44 90 ILE B C 1
ATOM 1634 O O . ILE B 1 90 ? -8.445 6.379 -6.777 1 97.44 90 ILE B O 1
ATOM 1638 N N . GLY B 1 91 ? -7.164 7.973 -6.066 1 97.12 91 GLY B N 1
ATOM 1639 C CA . GLY B 1 91 ? -5.934 7.25 -6.352 1 97.12 91 GLY B CA 1
ATOM 1640 C C . GLY B 1 91 ? -5.777 5.988 -5.523 1 97.12 91 GLY B C 1
ATOM 1641 O O . GLY B 1 91 ? -6.242 5.926 -4.383 1 97.12 91 GLY B O 1
ATOM 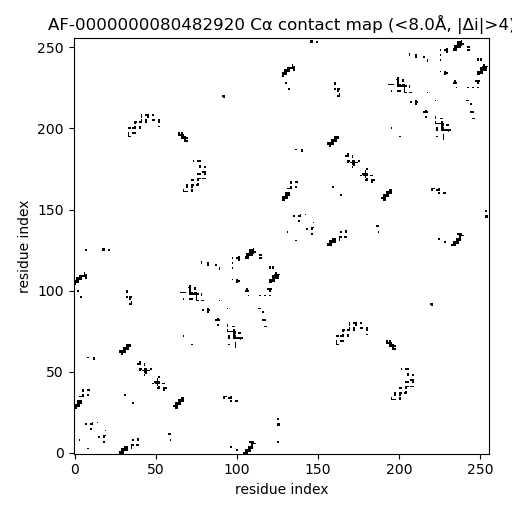1642 N N . ALA B 1 92 ? -5.137 5 -6.062 1 98.31 92 ALA B N 1
ATOM 1643 C CA . ALA B 1 92 ? -4.988 3.699 -5.41 1 98.31 92 ALA B CA 1
ATOM 1644 C C . ALA B 1 92 ? -4.277 3.838 -4.066 1 98.31 92 ALA B C 1
ATOM 1646 O O . ALA B 1 92 ? -4.664 3.197 -3.084 1 98.31 92 ALA B O 1
ATOM 1647 N N . LEU B 1 93 ? -3.229 4.656 -4.051 1 98.81 93 LEU B N 1
ATOM 1648 C CA . LEU B 1 93 ? -2.521 4.828 -2.787 1 98.81 93 LEU B CA 1
ATOM 1649 C C . LEU B 1 93 ? -3.385 5.582 -1.781 1 98.81 93 LEU B C 1
ATOM 1651 O O . LEU B 1 93 ? -3.359 5.281 -0.585 1 98.81 93 LEU B O 1
ATOM 1655 N N . ASP B 1 94 ? -4.145 6.551 -2.25 1 98.75 94 ASP B N 1
ATOM 1656 C CA . ASP B 1 94 ? -5.07 7.266 -1.378 1 98.75 94 ASP B CA 1
ATOM 1657 C C . ASP B 1 94 ? -6.141 6.328 -0.826 1 98.75 94 ASP B C 1
ATOM 1659 O O . ASP B 1 94 ? -6.559 6.465 0.325 1 98.75 94 ASP B O 1
ATOM 1663 N N . THR B 1 95 ? -6.586 5.426 -1.652 1 98.81 95 THR B N 1
ATOM 1664 C CA . THR B 1 95 ? -7.555 4.43 -1.209 1 98.81 95 THR B CA 1
ATOM 1665 C C . THR B 1 95 ? -6.973 3.572 -0.089 1 98.81 95 THR B C 1
ATOM 1667 O O . THR B 1 95 ? -7.66 3.262 0.885 1 98.81 95 THR B O 1
ATOM 1670 N N . LEU B 1 96 ? -5.742 3.188 -0.228 1 98.94 96 LEU B N 1
ATOM 1671 C CA . LEU B 1 96 ? -5.082 2.422 0.823 1 98.94 96 LEU B CA 1
ATOM 1672 C C . LEU B 1 96 ? -4.973 3.24 2.105 1 98.94 96 LEU B C 1
ATOM 1674 O O . LEU B 1 96 ? -5.18 2.717 3.201 1 98.94 96 LEU B O 1
ATOM 1678 N N . ILE B 1 97 ? -4.609 4.523 1.993 1 98.94 97 ILE B N 1
ATOM 1679 C CA . ILE B 1 97 ? -4.535 5.402 3.154 1 98.94 97 ILE B CA 1
ATOM 1680 C C . ILE B 1 97 ? -5.891 5.445 3.855 1 98.94 97 ILE B C 1
ATOM 1682 O O . ILE B 1 97 ? -5.973 5.262 5.07 1 98.94 97 ILE B O 1
ATOM 1686 N N . ALA B 1 98 ? -6.945 5.656 3.076 1 98.94 98 ALA B N 1
ATOM 1687 C CA . ALA B 1 98 ? -8.297 5.703 3.627 1 98.94 98 ALA B CA 1
ATOM 1688 C C . ALA B 1 98 ? -8.648 4.398 4.336 1 98.94 98 ALA B C 1
ATOM 1690 O O . ALA B 1 98 ? -9.25 4.41 5.414 1 98.94 98 ALA B O 1
ATOM 1691 N N . GLY B 1 99 ? -8.312 3.275 3.727 1 98.88 99 GLY B N 1
ATOM 1692 C CA . GLY B 1 99 ? -8.602 1.974 4.309 1 98.88 99 GLY B CA 1
ATOM 1693 C C . GLY B 1 99 ? -7.926 1.758 5.648 1 98.88 99 GLY B C 1
ATOM 1694 O O . GLY B 1 99 ? -8.547 1.259 6.59 1 98.88 99 GLY B O 1
ATOM 1695 N N . VAL B 1 100 ? -6.648 2.117 5.766 1 98.94 100 VAL B N 1
ATOM 1696 C CA . VAL B 1 100 ? -5.891 1.976 7.004 1 98.94 100 VAL B CA 1
ATOM 1697 C C . VAL B 1 100 ? -6.539 2.809 8.109 1 98.94 100 VAL B C 1
ATOM 1699 O O . VAL B 1 100 ? -6.727 2.328 9.227 1 98.94 100 VAL B O 1
ATOM 1702 N N . VAL B 1 101 ? -6.91 4.031 7.797 1 98.88 101 VAL B N 1
ATOM 1703 C CA . VAL B 1 101 ? -7.434 4.949 8.797 1 98.88 101 VAL B CA 1
ATOM 1704 C C . VAL B 1 101 ? -8.844 4.52 9.211 1 98.88 101 VAL B C 1
ATOM 1706 O O . VAL B 1 101 ? -9.172 4.512 10.398 1 98.88 101 VAL B O 1
ATOM 1709 N N . ARG B 1 102 ? -9.641 4.172 8.234 1 98.75 102 ARG B N 1
ATOM 1710 C CA . ARG B 1 102 ? -11 3.727 8.555 1 98.75 102 ARG B CA 1
ATOM 1711 C C . ARG B 1 102 ? -10.977 2.457 9.398 1 98.75 102 ARG B C 1
ATOM 1713 O O . ARG B 1 102 ? -11.727 2.334 10.367 1 98.75 102 ARG B O 1
ATOM 1720 N N . GLU B 1 103 ? -10.164 1.498 9.031 1 98.56 103 GLU B N 1
ATOM 1721 C CA . GLU B 1 103 ? -10.031 0.255 9.789 1 98.56 103 GLU B CA 1
ATOM 1722 C C . GLU B 1 103 ? -9.625 0.526 11.234 1 98.56 103 GLU B C 1
ATOM 1724 O O . GLU B 1 103 ? -10.102 -0.144 12.148 1 98.56 103 GLU B O 1
ATOM 1729 N N . ALA B 1 104 ? -8.805 1.527 11.438 1 98.31 104 ALA B N 1
ATOM 1730 C CA . ALA B 1 104 ? -8.289 1.86 12.766 1 98.31 104 ALA B CA 1
ATOM 1731 C C . ALA B 1 104 ? -9.305 2.67 13.562 1 98.31 104 ALA B C 1
ATOM 1733 O O . ALA B 1 104 ? -9.117 2.91 14.758 1 98.31 104 ALA B O 1
ATOM 1734 N N . GLY B 1 105 ? -10.344 3.082 12.914 1 98.12 105 GLY B N 1
ATOM 1735 C CA . GLY B 1 105 ? -11.297 3.971 13.555 1 98.12 105 GLY B CA 1
ATOM 1736 C C . GLY B 1 105 ? -10.727 5.348 13.852 1 98.12 105 GLY B C 1
ATOM 1737 O O . GLY B 1 105 ? -11.102 5.977 14.844 1 98.12 105 GLY B O 1
ATOM 1738 N N . GLY B 1 106 ? -9.82 5.805 13 1 97.75 106 GLY B N 1
ATOM 1739 C CA . GLY B 1 106 ? -9.133 7.062 13.242 1 97.75 106 GLY B CA 1
ATOM 1740 C C . GLY B 1 106 ? -9.703 8.219 12.445 1 97.75 106 GLY B C 1
ATOM 1741 O O . GLY B 1 106 ? -10.695 8.055 11.734 1 97.75 106 GLY B O 1
ATOM 1742 N N . THR B 1 107 ? -9.094 9.328 12.609 1 97.56 107 THR B N 1
ATOM 1743 C CA . THR B 1 107 ? -9.375 10.555 11.859 1 97.56 107 THR B CA 1
ATOM 1744 C C . THR B 1 107 ? -8.242 10.875 10.898 1 97.56 107 THR B C 1
ATOM 1746 O O . THR B 1 107 ? -7.07 10.891 11.289 1 97.56 107 THR B O 1
ATOM 1749 N N . LEU B 1 108 ? -8.617 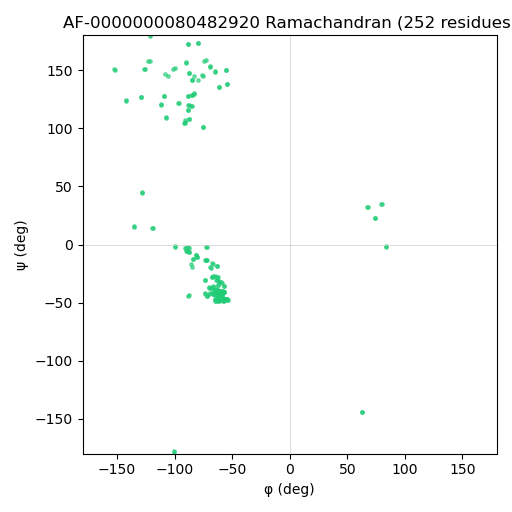11.078 9.672 1 98.75 108 LEU B N 1
ATOM 1750 C CA . LEU B 1 108 ? -7.602 11.461 8.695 1 98.75 108 LEU B CA 1
ATOM 1751 C C . LEU B 1 108 ? -7.43 12.977 8.648 1 98.75 108 LEU B C 1
ATOM 1753 O O . LEU B 1 108 ? -8.383 13.703 8.375 1 98.75 108 LEU B O 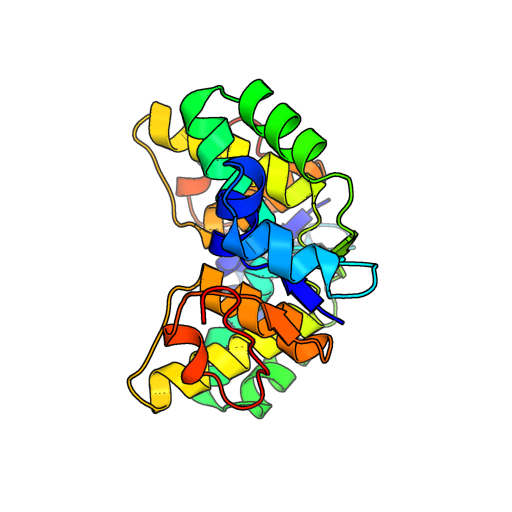1
ATOM 1757 N N . VAL B 1 109 ? -6.277 13.414 9.008 1 98.12 109 VAL B N 1
ATOM 1758 C CA . VAL B 1 109 ? -5.914 14.828 8.914 1 98.12 109 VAL B CA 1
ATOM 1759 C C . VAL B 1 109 ? -5.352 15.125 7.527 1 98.12 109 VAL B C 1
ATOM 1761 O O . VAL B 1 109 ? -4.238 14.711 7.199 1 98.12 109 VAL B O 1
ATOM 1764 N N . THR B 1 110 ? -6.109 15.805 6.75 1 98.62 110 THR B N 1
ATOM 1765 C CA . THR B 1 110 ? -5.785 15.984 5.34 1 98.62 110 THR B CA 1
ATOM 1766 C C . THR B 1 110 ? -6.371 17.297 4.812 1 98.62 110 THR B C 1
ATOM 1768 O O . THR B 1 110 ? -7.383 17.781 5.324 1 98.62 110 THR B O 1
ATOM 1771 N N . ALA B 1 111 ? -5.676 17.875 3.811 1 97.75 111 ALA B N 1
ATOM 1772 C CA . ALA B 1 111 ? -6.203 19.047 3.115 1 97.75 111 ALA B CA 1
ATOM 1773 C C . ALA B 1 111 ? -6.84 18.656 1.786 1 97.75 111 ALA B C 1
ATOM 1775 O O . ALA B 1 111 ? -7.266 19.516 1.018 1 97.75 111 ALA B O 1
ATOM 1776 N N . ASP B 1 112 ? -6.82 17.375 1.435 1 96.88 112 ASP B N 1
ATOM 1777 C CA . ASP B 1 112 ? -7.383 16.875 0.181 1 96.88 112 ASP B CA 1
ATOM 1778 C C . ASP B 1 112 ? -8.875 16.594 0.322 1 96.88 112 ASP B C 1
ATOM 1780 O O . ASP B 1 112 ? -9.266 15.648 1.004 1 96.88 112 ASP B O 1
ATOM 1784 N N . SER B 1 113 ? -9.734 17.219 -0.407 1 95.69 113 SER B N 1
ATOM 1785 C CA . SER B 1 113 ? -11.188 17.141 -0.27 1 95.69 113 SER B CA 1
ATOM 1786 C C . SER B 1 113 ? -11.727 15.875 -0.944 1 95.69 113 SER B C 1
ATOM 1788 O O . SER B 1 113 ? -12.891 15.516 -0.747 1 95.69 113 SER B O 1
ATOM 1790 N N . HIS B 1 114 ? -10.922 15.219 -1.672 1 94.81 114 HIS B N 1
ATOM 1791 C CA . HIS B 1 114 ? -11.438 14.031 -2.35 1 94.81 114 HIS B CA 1
ATOM 1792 C C . HIS B 1 114 ? -11.758 12.922 -1.354 1 94.81 114 HIS B C 1
ATOM 1794 O O . HIS B 1 114 ? -12.555 12.031 -1.645 1 94.81 114 HIS B O 1
ATOM 1800 N N . PHE B 1 115 ? -11.188 13 -0.186 1 97.94 115 PHE B N 1
ATOM 1801 C CA . PHE B 1 115 ? -11.469 12 0.834 1 97.94 115 PHE B CA 1
ATOM 1802 C C . PHE B 1 115 ? -12.875 12.18 1.393 1 97.94 115 PHE B C 1
ATOM 1804 O O . PHE B 1 115 ? -13.398 11.297 2.072 1 97.94 115 PHE B O 1
ATOM 1811 N N . ASP B 1 116 ? -13.477 13.312 1.104 1 94.94 116 ASP B N 1
ATOM 1812 C CA . ASP B 1 116 ? -14.836 13.586 1.572 1 94.94 116 ASP B CA 1
ATOM 1813 C C . ASP B 1 116 ? -15.828 12.594 0.978 1 94.94 116 ASP B C 1
ATOM 1815 O O . ASP B 1 116 ? -16.922 12.414 1.511 1 94.94 116 ASP B O 1
ATOM 1819 N N . HIS B 1 117 ? -15.445 11.945 -0.06 1 94.81 117 HIS B N 1
ATOM 1820 C CA . HIS B 1 117 ? -16.328 11.008 -0.754 1 94.81 117 HIS B CA 1
ATOM 1821 C C . HIS B 1 117 ? -16.234 9.609 -0.155 1 94.81 117 HIS B C 1
ATOM 1823 O O . HIS B 1 117 ? -16.969 8.703 -0.559 1 94.81 117 HIS 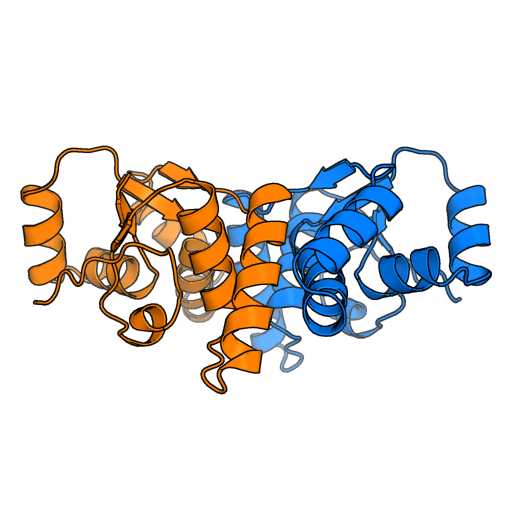B O 1
ATOM 1829 N N . VAL B 1 118 ? -15.367 9.43 0.841 1 98.06 118 VAL B N 1
ATOM 1830 C CA . VAL B 1 118 ? -15.203 8.117 1.46 1 98.06 118 VAL B CA 1
ATOM 1831 C C . VAL B 1 118 ? -16.141 7.984 2.658 1 98.06 118 VAL B C 1
ATOM 1833 O O . VAL B 1 118 ? -15.828 8.469 3.75 1 98.06 118 VAL B O 1
ATOM 1836 N N . ASP B 1 119 ? -17.188 7.266 2.516 1 96.75 119 ASP B N 1
ATOM 1837 C CA . ASP B 1 119 ? -18.172 7.066 3.588 1 96.75 119 ASP B CA 1
ATOM 1838 C C . ASP B 1 119 ? -17.516 6.387 4.793 1 96.75 119 ASP B C 1
ATOM 1840 O O . ASP B 1 119 ? -16.719 5.457 4.637 1 96.75 119 ASP B O 1
ATOM 1844 N N . GLY B 1 120 ? -17.828 6.898 5.941 1 97.69 120 GLY B N 1
ATOM 1845 C CA . GLY B 1 120 ? -17.359 6.273 7.168 1 97.69 120 GLY B CA 1
ATOM 1846 C C . GLY B 1 120 ? -15.953 6.684 7.547 1 97.69 120 GLY B C 1
ATOM 1847 O O . GLY B 1 120 ? -15.422 6.23 8.562 1 97.69 120 GLY B O 1
ATOM 1848 N N . LEU B 1 121 ? -15.344 7.492 6.703 1 98.62 121 LEU B N 1
ATOM 1849 C CA . LEU B 1 121 ? -14.039 8.047 7.055 1 98.62 121 LEU B CA 1
ATOM 1850 C C . LEU B 1 121 ? -14.188 9.445 7.656 1 98.62 121 LEU B C 1
ATOM 1852 O O . LEU B 1 121 ? -14.758 10.336 7.027 1 98.62 121 LEU B O 1
ATOM 1856 N N . VAL B 1 122 ? -13.703 9.602 8.875 1 98.06 122 VAL B N 1
ATOM 1857 C CA . VAL B 1 122 ? -13.711 10.914 9.508 1 98.06 122 VAL B CA 1
ATOM 1858 C C . VAL B 1 122 ? -12.477 11.703 9.078 1 98.06 122 VAL B C 1
ATOM 1860 O O . VAL B 1 122 ? -11.352 11.203 9.156 1 98.06 122 VAL B O 1
ATOM 1863 N N . THR B 1 123 ? -12.703 12.93 8.617 1 98.25 123 THR B N 1
ATOM 1864 C CA . THR B 1 123 ? -11.594 13.758 8.156 1 98.25 123 THR B CA 1
ATOM 1865 C C . THR B 1 123 ? -11.594 15.109 8.859 1 98.25 123 THR B C 1
ATOM 1867 O O . THR B 1 123 ? -12.633 15.57 9.328 1 98.25 123 THR B O 1
ATOM 1870 N N . VAL B 1 124 ? -10.414 15.625 8.984 1 96.56 124 VAL B N 1
ATOM 1871 C CA . VAL B 1 124 ? -10.227 17 9.43 1 96.56 124 VAL B CA 1
ATOM 187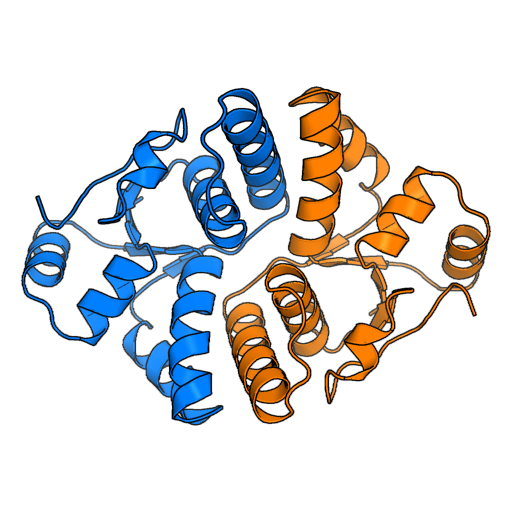2 C C . VAL B 1 124 ? -9.305 17.734 8.461 1 96.56 124 VAL B C 1
ATOM 1874 O O . VAL B 1 124 ? -8.227 17.234 8.125 1 96.56 124 VAL B O 1
ATOM 1877 N N . ASN B 1 125 ? -9.75 18.875 7.965 1 97.62 125 ASN B N 1
ATOM 1878 C CA . ASN B 1 125 ? -8.914 19.719 7.133 1 97.62 125 ASN B CA 1
ATOM 1879 C C . ASN B 1 125 ? -8.156 20.75 7.965 1 97.62 125 ASN B C 1
ATOM 1881 O O . ASN B 1 125 ? -8.75 21.719 8.445 1 97.62 125 ASN B O 1
ATOM 1885 N N . TYR B 1 126 ? -6.918 20.578 8.133 1 96.06 126 TYR B N 1
ATOM 1886 C CA . TYR B 1 126 ? -6.109 21.375 9.031 1 96.06 126 TYR B CA 1
ATOM 1887 C C . TYR B 1 126 ? -5.867 22.766 8.453 1 96.06 126 TYR B C 1
ATOM 1889 O O . TYR B 1 126 ? -5.352 23.656 9.141 1 96.06 126 TYR B O 1
ATOM 1897 N N . ARG B 1 127 ? -6.176 22.938 7.172 1 95.62 127 ARG B N 1
ATOM 1898 C CA . ARG B 1 127 ? -5.98 24.234 6.539 1 95.62 127 ARG B CA 1
ATOM 1899 C C . ARG B 1 127 ? -7.23 25.109 6.668 1 95.62 127 ARG B C 1
ATOM 1901 O O . ARG B 1 127 ? -7.254 26.25 6.203 1 95.62 127 ARG B O 1
ATOM 1908 N N . GLU B 1 128 ? -8.273 24.625 7.172 1 84.44 128 GLU B N 1
ATOM 1909 C CA . GLU B 1 128 ? -9.516 25.375 7.359 1 84.44 128 GLU B CA 1
ATOM 1910 C C . GLU B 1 128 ? -9.805 25.609 8.844 1 84.44 128 GLU B C 1
ATOM 1912 O O . GLU B 1 128 ? -9.359 24.828 9.695 1 84.44 128 GLU B O 1
#

Foldseek 3Di:
DEEEALVLLVCVLVPHDLSVVVVVPDDDDYEYEVLRLVVQLVVQCVVPNPVRNVVSCVSCVSHHYQYQDPQLVVQLVVQQVQCVVVVLHDDSSVSSRQSSQQSVVHEYEDLDCSCVSRPSHHYDDSND/DEEEALVLLVCVVVPHDLSVVVVVPDDDDYEYEVLRLVVQLVVQCVVPNPVRNVVSCVSCVSHHYQYQDPQLVVQLVVQQVQCVVVVLHDDSSVSSRQSSQQSVVHEYEDLDCSCVSRPSHHYDDSND

Solvent-accessible surface area (backbone atoms only — not comparable to full-atom values): 13067 Å² total; per-residue (Å²): 94,51,26,41,30,46,66,42,51,52,37,49,77,69,65,39,64,49,52,51,52,46,58,69,75,46,78,80,74,47,31,25,36,17,61,28,50,21,58,53,22,30,56,25,11,61,75,50,37,70,59,20,30,52,52,50,48,62,76,50,61,84,45,43,72,40,51,36,34,63,65,17,22,49,40,13,12,46,49,48,29,53,23,49,74,69,73,59,66,75,54,70,66,55,35,45,37,50,8,35,35,40,64,68,65,28,30,38,34,32,75,62,71,74,56,73,71,40,83,87,49,47,72,41,46,54,81,105,94,48,26,42,30,46,66,43,50,52,36,50,77,70,65,38,62,49,52,51,54,47,58,68,74,46,80,80,77,44,31,25,35,16,61,27,51,21,58,54,22,31,57,25,11,62,73,51,37,70,60,20,31,51,51,50,50,61,76,48,61,84,45,44,73,40,50,35,34,63,64,18,22,48,40,12,13,46,50,48,27,53,24,50,76,69,72,59,67,73,54,71,65,55,36,45,37,50,9,33,36,42,64,67,66,28,29,38,33,32,75,63,69,73,58,75,71,41,83,88,51,46,71,42,48,54,81,106

Nearest PDB structures (foldseek):
  5ecw-assembly1_A  TM=9.242E-01  e=7.799E-10  Shigella flexneri
  5ecy-assembly1_E  TM=9.375E-01  e=1.572E-09  Shigella flexneri
  5ecw-assembly1_B  TM=8.972E-01  e=5.357E-09  Shigella flexneri
  3zvk-assembly1_D  TM=8.993E-01  e=4.647E-08  Rickettsia felis
  3dbo-assembly1_B  TM=7.531E-01  e=3.833E-05  Mycobacterium tuberculosis H37Rv

pLDDT: mean 97.12, std 3.66, range [75.94, 98.94]

Organism: Haloferax mediterranei (strain ATCC 33500 / DSM 1411 / JCM 8866 / NBRC 14739 / NCIMB 2177 / R-4) (NCBI:txid523841)

Sequence (256 aa):
MNCLDTNALIDYLEGEQAIAEFLEESQQPYFAPTVALHKVFVGGARLRGSDGVESTRDGLDWLESLPLTIDGAAEAAKIDAELHANGTPIGALDTLIAGVVREAGGTLVTADSHFDHVDGLVTVNYREMNCLDTNALIDYLEGEQAIAEFLEESQQPYFAPTVALHKVFVGGARLRGSDGVESTRDGLDWLESLPLTIDGAAEAAKIDAELHANGTPIGALDTLIAGVVREAGGTLVTADSHFDHVDGLVTVNYRE

Radius of gyration: 18.26 Å; Cα contacts (8 Å, |Δi|>4): 494; chains: 2; bounding box: 40×56×39 Å

Secondary structure (DSSP, 8-state):
-EEE-HHHHHHHHTT-HHHHHHHHHSPSPEEEEHHHHHHHHHHHHHHHHHHHHHHHHHHTTTSEEE-B-HHHHHHHHHHHHHHHHTT----HHHHHHHHHHHHHT-EEE-S-GGGGGSTT-EEE-TT-/-EEE-HHHHHHHHTT-HHHHHHHHHSPSPEEEEHHHHHHHHHHHHHHHHHHHHHHHHHHTTTSEEE-B-HHHHHHHHHHHHHHHHTT----HHHHHHHHHHHHHT-EEE-S-GGGGGSTT-EEE-TT-

=== Feature glossary ===
Key to the feature types in this record:

— What the protein is —

Primary structure: the covalent order of the twenty standard amino acids along the backbone. Two proteins with the same sequence will (almost always) fold to the same structure; two with 30% identity often share a fold but not the details.

Database cross-references. InterPro integrates a dozen domain/family signature databases into unified entries with residue-range hits. GO terms attach function/process/location labels with evidence codes. CATH codes position the fold in a four-level structural taxonomy. Organism is the NCBI-taxonomy species name.

— Where its atoms are —

The mmCIF block holds the 3D Cartesian coordinates of each backbone atom (N, Cα, C, O) in ångströms. mmCIF is the PDB's canonical archive format — a tagged-loop text representation of the atomic model.

Six rendered views show the 3D structure from the faces of a cube — i.e. along ±x, ±y, ±z. Rendering representation is drawn randomly per protein from cartoon (secondary-structure ribbons), sticks (backbone bonds), or molecular surface; coloring is either N→C rainbow (blue at the N-terminus through red at the C-terminus) or one color per chain.

— Local backbone conformation —

DSSP 8-state secondary structure assigns each residue one of H (α-helix), G (3₁₀-helix), I (π-helix), E (extended β-strand), B (isolated β-bridge), T (hydrogen-bonded turn), S (bend), or '-' (coil). The assignment is computed from backbone hydrogen-bond geometry via the Kabsch–Sander algorithm.

P-SEA three-state annotation labels each residue as helix, strand, or coil based purely on the geometry of the Cα trace. It serves as a fallback when the full backbone (and thus DSSP) is unavailable.

The φ/ψ torsion pair specifies the backbone conformation at each residue. φ rotates about the N–Cα bond, ψ about the Cα–C bond. Steric clashes forbid most of the (φ, ψ) plane — the allowed regions (α-helix basin, β-sheet basin, left-handed helix) are the Ramachandran-allowed regions.

— Global shape and packing —

The geometric summary reports three shape descriptors. Rg (radius of gyration) measures how spread out the Cα atoms are about their centre of mass; compact globular proteins have small Rg, elongated or unfolded ones large. Cα contacts (<8 Å, |i−j|>4) count long-range residue pairs in spatial proximity — high for tightly packed folds, near zero for rods or random coil. The bounding-box extents give the protein's footprint along x, y, z in Å.

Accessible surface area quantifies burial. A residue with SASA near zero is packed into the hydrophobic core; one with SASA >100 Å² sits on the surface. Computed here via the Shrake–Rupley numerical algorithm with a 1.4 Å probe.

Plot images: a contact map (which residues are close in 3D, as an N×N binary image), a Ramachandran scatter (backbone torsion angles, revealing secondary-structure composition at a glance), and — for AlphaFold structures — a PAE heatmap (pairwise prediction confidence).

— Structural neighborhood —

The Foldseek 3Di string encodes local tertiary geometry as a 20-letter alphabet — one character per residue — derived from the relative positions of nearby Cα atoms. Unlike the amino-acid sequence, 3Di is a direct function of the 3D structure, so two proteins with the same fold have similar 3Di strings even at low sequence identity.

Nearest PDB neighbors are the top structural matches found by Foldseek when searching this structure against the entire Protein Data Bank. Each hit reports a TM-score (0 to 1; >0.5 almost always implies the same fold) and an E-value. These are *structural* homologs — they may share no detectable sequence similarity.

— Confidence and disorder —

For AlphaFold models, the B-factor field carries pLDDT — the model's own estimate of local accuracy on a 0–100 scale. Regions with pLDDT<50 should be treated as essentially unmodeled; they often correspond to intrinsically disordered segments.

B-factor (Debye–Waller factor) reflects atomic displacement in the crystal lattice. It is an experimental observable (units Å²), not a prediction; low values mean the atom is pinned down, high values mean it moves or is heterogeneous across the crystal.

Predicted aligned error is AlphaFold's pairwise confidence. Unlike pLDDT (per-residue), PAE is per-residue-pair and captures whether two parts of the structure are correctly placed relative to each other. Units are ångströms of expected positional error.